Protein AF-A0A5P8K196-F1 (afdb_monomer_lite)

Structure (mmCIF, N/CA/C/O backbone):
data_AF-A0A5P8K196-F1
#
_entry.id   AF-A0A5P8K196-F1
#
loop_
_atom_site.group_PDB
_atom_site.id
_atom_site.type_symbol
_atom_site.label_atom_id
_atom_site.label_alt_id
_atom_site.label_comp_id
_atom_site.label_asym_id
_atom_site.label_entity_id
_atom_site.label_seq_id
_atom_site.pdbx_PDB_ins_code
_atom_site.Cartn_x
_atom_site.Cartn_y
_atom_site.Cartn_z
_atom_site.occupancy
_atom_site.B_iso_or_equiv
_atom_site.auth_seq_id
_atom_site.auth_comp_id
_atom_site.auth_asym_id
_atom_site.auth_atom_id
_atom_site.pdbx_PDB_model_num
ATOM 1 N N . MET A 1 1 ? 5.795 6.686 36.497 1.00 48.25 1 MET A N 1
ATOM 2 C CA . MET A 1 1 ? 5.256 5.953 35.330 1.00 48.25 1 MET A CA 1
ATOM 3 C C . MET A 1 1 ? 3.780 6.311 35.248 1.00 48.25 1 MET A C 1
ATOM 5 O O . MET A 1 1 ? 3.130 6.238 36.282 1.00 48.25 1 MET A O 1
ATOM 9 N N . LEU A 1 2 ? 3.282 6.832 34.123 1.00 61.59 2 LEU A N 1
ATOM 10 C CA . LEU A 1 2 ? 1.883 7.284 34.030 1.00 61.59 2 LEU A CA 1
ATOM 11 C C . LEU A 1 2 ? 0.924 6.084 34.124 1.00 61.59 2 LEU A C 1
ATOM 13 O O . LEU A 1 2 ? 1.306 4.972 33.766 1.00 61.59 2 LEU A O 1
ATOM 17 N N . LEU A 1 3 ? -0.310 6.313 34.591 1.00 70.88 3 LEU A N 1
ATOM 18 C CA . LEU A 1 3 ? -1.341 5.287 34.862 1.00 70.88 3 LEU A CA 1
ATOM 19 C C . LEU A 1 3 ? -1.697 4.396 33.652 1.00 70.88 3 LEU A C 1
ATOM 21 O O . LEU A 1 3 ? -2.284 3.323 33.812 1.00 70.88 3 LEU A O 1
ATOM 25 N N . THR A 1 4 ? -1.318 4.834 32.452 1.00 7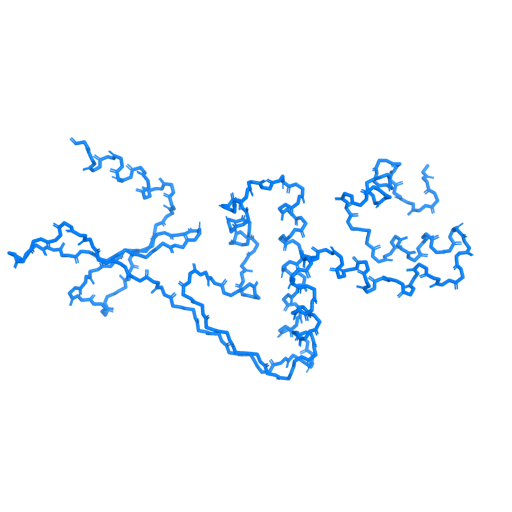1.81 4 THR A N 1
ATOM 26 C CA . THR A 1 4 ? -1.514 4.143 31.174 1.00 71.81 4 THR A CA 1
ATOM 27 C C . THR A 1 4 ? -0.319 3.284 30.740 1.00 71.81 4 THR A C 1
ATOM 29 O O . THR A 1 4 ? -0.444 2.529 29.784 1.00 71.81 4 THR A O 1
ATOM 32 N N . GLY A 1 5 ? 0.841 3.383 31.402 1.00 81.12 5 GLY A N 1
ATOM 33 C CA . GLY A 1 5 ? 2.068 2.665 31.021 1.00 81.12 5 GLY A CA 1
ATOM 34 C C . GLY A 1 5 ? 2.876 3.307 29.881 1.00 81.12 5 GLY A C 1
ATOM 35 O O . GLY A 1 5 ? 3.916 2.772 29.506 1.00 81.12 5 GLY A O 1
ATOM 36 N N . TYR A 1 6 ? 2.449 4.464 29.363 1.00 84.75 6 TYR A N 1
ATOM 37 C CA . TYR A 1 6 ? 3.133 5.212 28.297 1.00 84.75 6 TYR A CA 1
ATOM 38 C C . TYR A 1 6 ? 3.828 6.479 28.829 1.00 84.75 6 TYR A C 1
ATOM 40 O O . TYR A 1 6 ? 3.529 6.959 29.924 1.00 84.75 6 TYR A O 1
ATOM 48 N N . SER A 1 7 ? 4.782 7.032 28.069 1.00 88.50 7 SER A N 1
ATOM 49 C CA . SER A 1 7 ? 5.438 8.305 28.413 1.00 88.50 7 SER A CA 1
ATOM 50 C C . SER A 1 7 ? 4.508 9.502 28.178 1.00 88.50 7 SER A C 1
ATOM 52 O O . SER A 1 7 ? 3.652 9.459 27.296 1.00 88.50 7 SER A O 1
ATOM 54 N N . ALA A 1 8 ? 4.726 10.610 28.899 1.00 88.25 8 ALA A N 1
ATOM 55 C CA . ALA A 1 8 ? 3.959 11.849 28.707 1.00 88.25 8 ALA A CA 1
ATOM 56 C C . ALA A 1 8 ? 4.030 12.357 27.257 1.00 88.25 8 ALA A C 1
ATOM 58 O O . ALA A 1 8 ? 3.027 12.784 26.696 1.00 88.25 8 ALA A O 1
ATOM 59 N N . S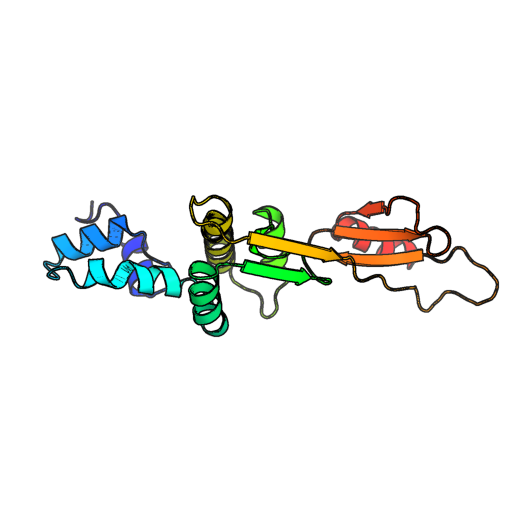ER A 1 9 ? 5.203 12.245 26.625 1.00 87.69 9 SER A N 1
ATOM 60 C CA . SER A 1 9 ? 5.405 12.607 25.218 1.00 87.69 9 SER A CA 1
ATOM 61 C C . SER A 1 9 ? 4.570 11.759 24.255 1.00 87.69 9 SER A C 1
ATOM 63 O O . SER A 1 9 ? 4.048 12.286 23.275 1.00 87.69 9 SER A O 1
ATOM 65 N N . THR A 1 10 ? 4.409 10.463 24.541 1.00 85.75 10 THR A N 1
ATOM 66 C CA . THR A 1 10 ? 3.598 9.557 23.717 1.00 85.75 10 THR A CA 1
ATOM 67 C C . THR A 1 10 ? 2.115 9.886 23.852 1.00 85.75 10 THR A C 1
ATOM 69 O O . THR A 1 10 ? 1.417 9.971 22.846 1.00 85.75 10 THR A O 1
ATOM 72 N N . ILE A 1 11 ? 1.648 10.139 25.078 1.00 88.38 11 ILE A N 1
ATOM 73 C CA . ILE A 1 11 ? 0.260 10.544 25.335 1.00 88.38 11 ILE A CA 1
ATOM 74 C C . ILE A 1 11 ? -0.045 11.872 24.634 1.00 88.38 11 ILE A C 1
ATOM 76 O O . ILE A 1 11 ? -1.012 11.952 23.886 1.00 88.38 11 ILE A O 1
ATOM 80 N N . ALA A 1 12 ? 0.838 12.865 24.758 1.00 87.44 12 ALA A N 1
ATOM 81 C CA . ALA A 1 12 ? 0.686 14.147 24.074 1.00 87.44 12 ALA A CA 1
ATOM 82 C C . ALA A 1 12 ? 0.646 14.003 22.539 1.00 87.44 12 ALA A C 1
ATOM 84 O O . ALA A 1 12 ? -0.046 14.761 21.864 1.00 87.44 12 ALA A O 1
ATOM 85 N N . ALA A 1 13 ? 1.374 13.040 21.961 1.00 84.75 13 ALA A N 1
ATOM 86 C CA . ALA A 1 13 ? 1.297 12.754 20.528 1.00 84.75 13 ALA A CA 1
ATOM 87 C C . ALA A 1 13 ? -0.055 12.147 20.115 1.00 84.75 13 ALA A C 1
ATOM 89 O O . ALA A 1 13 ? -0.545 12.478 19.035 1.00 84.75 13 ALA A O 1
ATOM 90 N N . PHE A 1 14 ? -0.664 11.308 20.961 1.00 87.81 14 PHE A N 1
ATOM 91 C CA . PHE A 1 14 ? -2.017 10.791 20.732 1.00 87.81 14 PHE A CA 1
ATOM 92 C C . PHE A 1 14 ? -3.064 11.903 20.826 1.00 87.81 14 PHE A C 1
ATOM 94 O O . PHE A 1 14 ? -3.874 12.059 19.918 1.00 87.81 14 PHE A O 1
ATOM 101 N N . GLU A 1 15 ? -3.005 12.721 21.879 1.00 86.38 15 GLU A N 1
ATOM 102 C CA . GLU A 1 15 ? -3.944 13.830 22.106 1.00 86.38 15 GLU A CA 1
ATOM 103 C C . GLU A 1 15 ? -3.894 14.883 20.990 1.00 86.38 15 GLU A C 1
ATOM 105 O O . GLU A 1 15 ? -4.917 15.447 20.615 1.00 86.38 15 GLU A O 1
ATOM 110 N N . GLN A 1 16 ? -2.711 15.124 20.418 1.00 84.50 16 GLN A N 1
ATOM 111 C CA . GLN A 1 16 ? -2.515 16.067 19.310 1.00 84.50 16 GLN A CA 1
ATOM 112 C C . GLN A 1 16 ? -2.801 15.446 17.934 1.00 84.50 16 GLN A C 1
ATOM 114 O O . GLN A 1 16 ? -2.588 16.100 16.915 1.00 84.50 16 GLN A O 1
ATOM 119 N N . GLY A 1 17 ? -3.230 14.180 17.880 1.00 76.81 17 GLY A N 1
ATOM 120 C CA . GLY A 1 17 ? -3.528 13.477 16.632 1.00 76.81 17 GLY A CA 1
ATOM 121 C C . GLY A 1 17 ? -2.306 13.192 15.754 1.00 76.81 17 GLY A C 1
ATOM 122 O O . GLY A 1 17 ? -2.468 12.798 14.603 1.00 76.81 17 GLY A O 1
ATOM 123 N N . ARG A 1 18 ? -1.082 13.363 16.275 1.00 79.19 18 ARG A N 1
ATOM 124 C CA . ARG A 1 18 ? 0.159 13.040 15.547 1.00 79.19 18 ARG A CA 1
ATOM 125 C C . ARG A 1 18 ? 0.385 11.539 15.411 1.00 79.19 18 ARG A C 1
ATOM 127 O O . ARG A 1 18 ? 1.102 11.109 14.519 1.00 79.19 18 ARG A O 1
ATOM 134 N N . ARG A 1 19 ? -0.190 10.736 16.309 1.00 79.38 19 ARG A N 1
ATOM 135 C CA . ARG A 1 19 ? -0.078 9.275 16.287 1.00 79.38 19 ARG A CA 1
ATOM 136 C C . ARG A 1 19 ? -1.409 8.638 16.659 1.00 79.38 19 ARG A C 1
ATOM 138 O O . ARG A 1 19 ? -2.100 9.122 17.548 1.00 79.38 19 ARG A O 1
ATOM 145 N N . ILE A 1 20 ? -1.740 7.523 16.014 1.00 83.88 20 ILE A N 1
ATOM 146 C CA . ILE A 1 20 ? -2.934 6.744 16.354 1.00 83.88 20 ILE A CA 1
ATOM 147 C C . ILE A 1 20 ? -2.648 5.913 17.613 1.00 83.88 20 ILE A C 1
ATOM 149 O O . ILE A 1 20 ? -1.659 5.170 17.636 1.00 83.88 20 ILE A O 1
ATOM 153 N N . PRO A 1 21 ? -3.466 6.036 18.672 1.00 87.00 21 PRO A N 1
ATOM 154 C CA . PRO A 1 21 ? -3.282 5.246 19.878 1.00 87.00 21 PRO A CA 1
ATOM 155 C C . PRO A 1 21 ? -3.588 3.761 19.625 1.00 87.00 21 PRO A C 1
ATOM 157 O O . PRO A 1 21 ? -4.560 3.437 18.940 1.00 87.00 21 PRO A O 1
ATOM 160 N N . PRO A 1 22 ? -2.796 2.830 20.189 1.00 85.06 22 PRO A N 1
ATOM 161 C CA . PRO A 1 22 ? -3.075 1.403 20.065 1.00 85.06 22 PRO A CA 1
ATOM 162 C C . PRO A 1 22 ? -4.355 1.023 20.836 1.00 85.06 22 PRO A C 1
ATOM 164 O O . PRO A 1 22 ? -4.626 1.621 21.879 1.00 85.06 22 PRO A O 1
ATOM 167 N N . PRO A 1 23 ? -5.100 -0.026 20.428 1.00 88.88 23 PRO A N 1
ATOM 168 C CA . PRO A 1 23 ? -6.349 -0.422 21.093 1.00 88.88 23 PRO A CA 1
ATOM 169 C C . PRO A 1 23 ? -6.217 -0.631 22.607 1.00 88.88 23 PRO A C 1
ATOM 171 O O . PRO A 1 23 ? -7.074 -0.186 23.362 1.00 88.88 23 PRO A O 1
ATOM 174 N N . LYS A 1 24 ? -5.095 -1.215 23.057 1.00 89.69 24 LYS A N 1
ATOM 175 C CA . LYS A 1 24 ? -4.788 -1.417 24.484 1.00 89.69 24 LYS A CA 1
ATOM 176 C C . LYS A 1 24 ? -4.645 -0.107 25.265 1.00 89.69 24 LYS A C 1
ATOM 178 O O . LYS A 1 24 ? -4.986 -0.060 26.441 1.00 89.69 24 LYS A O 1
ATOM 183 N N . PHE A 1 25 ? -4.119 0.946 24.634 1.00 91.25 25 PHE A N 1
ATOM 184 C CA . PHE A 1 25 ? -4.070 2.269 25.256 1.00 91.25 25 PHE A CA 1
ATOM 185 C C . PHE A 1 25 ? -5.478 2.837 25.411 1.00 91.25 25 PHE A C 1
ATOM 187 O O . PHE A 1 25 ? -5.780 3.394 26.457 1.00 91.25 25 PHE A O 1
ATOM 194 N N . ILE A 1 26 ? -6.327 2.674 24.392 1.00 92.00 26 ILE A N 1
ATOM 195 C CA . ILE A 1 26 ? -7.704 3.178 24.401 1.00 92.00 26 ILE A CA 1
ATOM 196 C C . ILE A 1 26 ? -8.515 2.501 25.513 1.00 92.00 26 ILE A C 1
ATOM 198 O O . ILE A 1 26 ? -9.153 3.208 26.283 1.00 92.00 26 ILE A O 1
ATOM 202 N N . ASP A 1 27 ? -8.406 1.173 25.662 1.00 93.19 27 ASP A N 1
ATOM 203 C CA . ASP A 1 27 ? -9.008 0.439 26.791 1.00 93.19 27 ASP A CA 1
ATOM 204 C C . ASP A 1 27 ? -8.575 1.017 28.133 1.00 93.19 27 ASP A C 1
ATOM 206 O O . ASP A 1 27 ? -9.384 1.334 29.001 1.00 93.19 27 ASP A O 1
ATOM 210 N N . ARG A 1 28 ? -7.261 1.190 28.295 1.00 92.38 28 ARG A N 1
ATOM 211 C CA . ARG A 1 28 ? -6.708 1.664 29.555 1.00 92.38 28 ARG A CA 1
ATOM 212 C C . ARG A 1 28 ? -7.093 3.113 29.847 1.00 92.38 28 ARG A C 1
ATOM 214 O O . ARG A 1 28 ? -7.276 3.467 31.007 1.00 92.38 28 ARG A O 1
ATOM 221 N N . ALA A 1 29 ? -7.182 3.953 28.821 1.00 92.00 29 ALA A N 1
ATOM 222 C CA . ALA A 1 29 ? -7.642 5.327 28.950 1.00 92.00 29 ALA A CA 1
ATOM 223 C C . ALA A 1 29 ? -9.123 5.377 29.346 1.00 92.00 29 ALA A C 1
ATOM 225 O O . ALA A 1 29 ? -9.474 6.182 30.200 1.00 92.00 29 ALA A O 1
ATOM 226 N N . ASP A 1 30 ? -9.959 4.495 28.792 1.00 94.81 30 ASP A N 1
ATOM 227 C CA . ASP A 1 30 ? -11.375 4.376 29.155 1.00 94.81 30 ASP A CA 1
ATOM 228 C C . ASP A 1 30 ? -11.555 4.034 30.641 1.00 94.81 30 ASP A C 1
ATOM 230 O O . ASP A 1 30 ? -12.309 4.706 31.341 1.00 94.81 30 ASP A O 1
ATOM 234 N N . GLU A 1 31 ? -10.781 3.065 31.141 1.00 93.62 31 GLU A N 1
ATOM 235 C CA . GLU A 1 31 ? -10.765 2.685 32.559 1.00 93.62 31 GLU A CA 1
ATOM 236 C C . GLU A 1 31 ? -10.275 3.821 33.467 1.00 93.62 31 GLU A C 1
ATOM 238 O O . GLU A 1 31 ? -10.913 4.140 34.465 1.00 93.62 31 GLU A O 1
ATOM 243 N N . VAL A 1 32 ? -9.122 4.421 33.148 1.00 93.44 32 VAL A N 1
ATOM 244 C CA . VAL A 1 32 ? -8.469 5.426 34.009 1.00 93.44 32 VAL A CA 1
ATOM 245 C C . VAL A 1 32 ? -9.252 6.737 34.053 1.00 93.44 32 VAL A C 1
ATOM 247 O O . VAL A 1 32 ? -9.225 7.423 35.071 1.00 93.44 32 VAL A O 1
ATOM 250 N N . LEU A 1 33 ? -9.916 7.096 32.955 1.00 92.00 33 LEU A N 1
ATOM 251 C CA . LEU A 1 33 ? -10.742 8.299 32.861 1.00 92.00 33 LEU A CA 1
ATOM 252 C C . LEU A 1 33 ? -12.202 8.043 33.251 1.00 92.00 33 LEU A C 1
ATOM 254 O O . LEU A 1 33 ? -13.004 8.970 33.171 1.00 92.00 33 LEU A O 1
ATOM 258 N N . GLU A 1 34 ? -12.546 6.808 33.636 1.00 93.06 34 GLU A N 1
ATOM 259 C CA . GLU A 1 34 ? -13.914 6.379 33.943 1.00 93.06 34 GLU A CA 1
ATOM 260 C C . GLU A 1 34 ? -14.905 6.758 32.824 1.00 93.06 34 GLU A C 1
ATOM 262 O O . GLU A 1 34 ? -16.040 7.166 33.067 1.00 93.06 34 GLU A O 1
ATOM 267 N N . ALA A 1 35 ? -14.479 6.619 31.564 1.00 91.88 35 ALA A N 1
ATOM 268 C CA . ALA A 1 35 ? -15.214 7.105 30.394 1.00 91.88 35 ALA A CA 1
ATOM 269 C C . ALA A 1 35 ? -16.435 6.240 30.014 1.00 91.88 35 ALA A C 1
ATOM 271 O O . ALA A 1 35 ? -17.080 6.486 28.993 1.00 91.88 35 ALA A O 1
ATOM 272 N N . GLY A 1 36 ? -16.771 5.234 30.827 1.00 93.06 36 GLY A N 1
ATOM 273 C CA . GLY A 1 36 ? -17.998 4.447 30.695 1.00 93.06 36 GLY A CA 1
ATOM 274 C C . GLY A 1 36 ? -18.104 3.648 29.393 1.00 93.06 36 GLY A C 1
ATOM 275 O O . GLY A 1 36 ? -19.212 3.433 28.909 1.00 93.06 36 GLY A O 1
ATOM 276 N N . GLY A 1 37 ? -16.981 3.235 28.801 1.00 92.06 37 GLY A N 1
ATOM 277 C CA . GLY A 1 37 ? -16.940 2.478 27.549 1.00 92.06 37 GLY A CA 1
ATOM 278 C C . GLY A 1 37 ? -16.919 3.333 26.282 1.00 92.06 37 GLY A C 1
ATOM 279 O O . GLY A 1 37 ? -16.782 2.778 25.191 1.00 92.06 37 GLY A O 1
ATOM 280 N N . VAL A 1 38 ? -17.049 4.661 26.379 1.00 94.44 38 VAL A N 1
ATOM 281 C CA . VAL A 1 38 ? -17.147 5.551 25.208 1.00 94.44 38 VAL A CA 1
ATOM 282 C C . VAL A 1 38 ? -15.863 5.543 24.374 1.00 94.44 38 VAL A C 1
ATOM 284 O O . VAL A 1 38 ? -15.925 5.505 23.139 1.00 94.44 38 VAL A O 1
ATOM 287 N N . LEU A 1 39 ? -14.690 5.543 25.014 1.00 91.81 39 LEU A N 1
ATOM 288 C CA . LEU A 1 39 ? -13.416 5.508 24.293 1.00 91.81 39 LEU A CA 1
ATOM 289 C C . LEU A 1 39 ? -13.206 4.128 23.670 1.00 91.81 39 LEU A C 1
ATOM 291 O O . LEU A 1 39 ? -12.830 4.023 22.502 1.00 91.81 39 LEU A O 1
ATOM 295 N N . SER A 1 40 ? -13.534 3.074 24.413 1.00 92.12 40 SER A N 1
ATOM 296 C CA . SER A 1 40 ? -13.442 1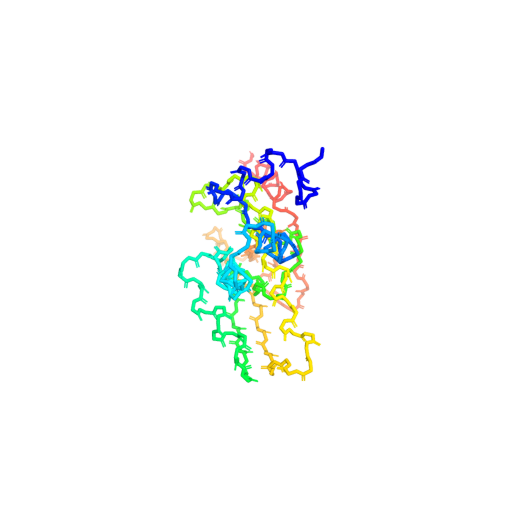.690 23.942 1.00 92.12 40 SER A CA 1
ATOM 297 C C . SER A 1 40 ? -14.349 1.410 22.740 1.00 92.12 40 SER A C 1
ATOM 299 O O . SER A 1 40 ? -13.916 0.749 21.795 1.00 92.12 40 SER A O 1
ATOM 301 N N . ALA A 1 41 ? -15.563 1.965 22.715 1.00 92.06 41 ALA A N 1
ATOM 302 C CA . ALA A 1 41 ? -16.475 1.868 21.574 1.00 92.06 41 ALA A CA 1
ATOM 303 C C . ALA A 1 41 ? -15.944 2.591 20.320 1.00 92.06 41 ALA A C 1
ATOM 305 O O . ALA A 1 41 ? -16.273 2.220 19.197 1.00 92.06 41 ALA A O 1
ATOM 306 N N . SER A 1 42 ? -15.081 3.595 20.495 1.00 88.81 42 SER A N 1
ATOM 307 C CA . SER A 1 42 ? -14.554 4.422 19.402 1.00 88.81 42 SER A CA 1
ATOM 308 C C . SER A 1 42 ? -13.323 3.823 18.707 1.00 88.81 42 SER A C 1
ATOM 310 O O . SER A 1 42 ? -12.811 4.409 17.752 1.00 88.81 42 SER A O 1
ATOM 312 N N . LYS A 1 43 ? -12.818 2.664 19.151 1.00 89.06 43 LYS A N 1
ATOM 313 C CA . LYS A 1 43 ? -11.576 2.056 18.637 1.00 89.06 43 LYS A CA 1
ATOM 314 C C . LYS A 1 43 ? -11.569 1.834 17.132 1.00 89.06 43 LYS A C 1
ATOM 316 O O . LYS A 1 43 ? -10.541 2.062 16.503 1.00 89.06 43 LYS A O 1
ATOM 321 N N . GLU A 1 44 ? -12.685 1.386 16.563 1.00 83.56 44 GLU A N 1
ATOM 322 C CA . GLU A 1 44 ? -12.773 1.169 15.118 1.00 83.56 44 GLU A CA 1
ATOM 323 C C . GLU A 1 44 ? -12.649 2.481 14.345 1.00 83.56 44 GLU A C 1
ATOM 325 O O . GLU A 1 44 ? -11.922 2.542 13.358 1.00 83.56 44 GLU A O 1
ATOM 330 N N . GLU A 1 45 ? -13.289 3.553 14.818 1.00 84.19 45 GLU A N 1
ATOM 331 C CA . GLU A 1 45 ? -13.176 4.877 14.197 1.00 84.19 45 GLU A CA 1
ATOM 332 C C . GLU A 1 45 ? -11.766 5.448 14.323 1.00 84.19 45 GLU A C 1
ATOM 334 O O . GLU A 1 45 ? -11.214 5.992 13.365 1.00 84.19 45 GLU A O 1
ATOM 339 N N . VAL A 1 46 ? -11.143 5.271 15.488 1.00 85.44 46 VAL A N 1
ATOM 340 C CA . VAL A 1 46 ? -9.754 5.676 15.724 1.00 85.44 46 VAL A CA 1
ATOM 341 C C . VAL A 1 46 ? -8.799 4.884 14.829 1.00 85.44 46 VAL A C 1
ATOM 343 O O . VAL A 1 46 ? -7.888 5.465 14.239 1.00 85.44 46 VAL A O 1
ATOM 346 N N . ALA A 1 47 ? -9.033 3.583 14.648 1.00 81.00 47 ALA A N 1
ATOM 347 C CA . ALA A 1 47 ? -8.280 2.770 13.702 1.00 81.00 47 ALA A CA 1
ATOM 348 C C . ALA A 1 47 ? -8.500 3.252 12.261 1.00 81.00 47 ALA A C 1
ATOM 350 O O . ALA A 1 47 ? -7.533 3.413 11.523 1.00 81.00 47 ALA A O 1
ATOM 351 N N . ARG A 1 48 ? -9.738 3.570 11.857 1.00 80.44 48 ARG A N 1
ATOM 352 C CA . ARG A 1 48 ? -10.049 4.121 10.525 1.00 80.44 48 ARG A CA 1
ATOM 353 C C . ARG A 1 48 ? -9.409 5.487 10.278 1.00 80.44 48 ARG A C 1
ATOM 355 O O . ARG A 1 48 ? -9.059 5.794 9.137 1.00 80.44 48 ARG A O 1
ATOM 362 N N . ALA A 1 49 ? -9.210 6.300 11.314 1.00 81.19 49 ALA A N 1
ATOM 363 C CA . ALA A 1 49 ? -8.578 7.611 11.194 1.00 81.19 49 ALA A CA 1
ATOM 364 C C . ALA A 1 49 ? -7.122 7.550 10.698 1.00 81.19 49 ALA A C 1
ATOM 366 O O . ALA A 1 49 ? -6.634 8.552 10.172 1.00 81.19 49 ALA A O 1
ATOM 367 N N . GLN A 1 50 ? -6.462 6.386 10.775 1.00 79.06 50 GLN A N 1
ATOM 368 C CA . GLN A 1 50 ? -5.138 6.171 10.183 1.00 79.06 50 GLN A CA 1
ATOM 369 C C . GLN A 1 50 ? -5.141 6.260 8.646 1.00 79.06 50 GLN A C 1
ATOM 371 O O . GLN A 1 50 ? -4.094 6.473 8.032 1.00 79.06 50 GLN A O 1
ATOM 376 N N . TYR A 1 51 ? -6.309 6.099 8.014 1.00 83.38 51 TYR A N 1
ATOM 377 C CA . TYR A 1 51 ? -6.459 6.205 6.571 1.00 83.38 51 TYR A CA 1
ATOM 378 C C . TYR A 1 51 ? -6.745 7.649 6.130 1.00 83.38 51 TYR A C 1
ATOM 380 O O . TYR A 1 51 ? -7.490 8.378 6.804 1.00 83.38 51 TYR A O 1
ATOM 388 N N . PRO A 1 52 ? -6.220 8.062 4.956 1.00 82.56 52 PRO A N 1
ATOM 389 C CA . PRO A 1 52 ? -6.625 9.308 4.314 1.00 82.56 52 PRO A CA 1
ATOM 390 C C . PRO A 1 52 ? -8.148 9.391 4.177 1.00 82.56 52 PRO A C 1
ATOM 392 O O . PRO A 1 52 ? -8.786 8.379 3.901 1.00 82.56 52 PRO A O 1
ATOM 395 N N . ALA A 1 53 ? -8.725 10.590 4.312 1.00 83.06 53 ALA A N 1
ATOM 396 C CA . ALA A 1 53 ? -10.180 10.779 4.306 1.00 83.06 53 ALA A CA 1
ATOM 397 C C . ALA A 1 53 ? -10.868 10.140 3.085 1.00 83.06 53 ALA A C 1
ATOM 399 O O . ALA A 1 53 ? -11.837 9.410 3.251 1.00 83.06 53 ALA A O 1
ATOM 400 N N . PHE A 1 54 ? -10.302 10.316 1.885 1.00 82.50 54 PHE A N 1
ATOM 401 C CA . PHE A 1 54 ? -10.831 9.728 0.646 1.00 82.50 54 PHE A CA 1
ATOM 402 C C . PHE A 1 54 ? -10.805 8.189 0.619 1.00 82.50 54 PHE A C 1
ATOM 404 O O . PHE A 1 54 ? -11.464 7.579 -0.214 1.00 82.50 54 PHE A O 1
ATOM 411 N N . PHE A 1 55 ? -10.006 7.558 1.483 1.00 86.38 55 PHE A N 1
ATOM 412 C CA . PHE A 1 55 ? -9.799 6.113 1.507 1.00 86.38 55 PHE A CA 1
ATOM 413 C C . PHE A 1 55 ? -10.591 5.413 2.616 1.00 86.38 55 PHE A C 1
ATOM 415 O O . PHE A 1 55 ? -10.699 4.192 2.601 1.00 86.38 55 PHE A O 1
ATOM 422 N N . ARG A 1 56 ? -11.158 6.151 3.578 1.00 85.44 56 ARG A N 1
ATOM 423 C CA . ARG A 1 56 ? -11.868 5.550 4.721 1.00 85.44 56 ARG A CA 1
ATOM 424 C C . ARG A 1 56 ? -13.066 4.713 4.278 1.00 85.44 56 ARG A C 1
ATOM 426 O O . ARG A 1 56 ? -13.199 3.577 4.721 1.00 85.44 56 ARG A O 1
ATOM 433 N N . ASP A 1 57 ? -13.873 5.238 3.357 1.00 85.56 57 ASP A N 1
ATOM 434 C CA . ASP A 1 57 ? -15.028 4.511 2.817 1.00 85.56 57 ASP A CA 1
ATOM 435 C C . ASP A 1 57 ? -14.600 3.297 1.996 1.00 85.56 57 ASP A C 1
ATOM 437 O O . ASP A 1 57 ? -15.185 2.224 2.126 1.00 85.56 57 ASP A O 1
ATOM 441 N N . ALA A 1 58 ? -13.534 3.440 1.203 1.00 86.06 58 ALA A N 1
ATOM 442 C CA . ALA A 1 58 ? -12.966 2.331 0.450 1.00 86.06 58 ALA A CA 1
ATOM 443 C C . ALA A 1 58 ? -12.464 1.219 1.382 1.00 86.06 58 ALA A C 1
ATOM 445 O O . ALA A 1 58 ? -12.746 0.059 1.124 1.00 86.06 58 ALA A O 1
ATOM 446 N N . ALA A 1 59 ? -11.787 1.556 2.485 1.00 86.38 59 ALA A N 1
ATOM 447 C CA . ALA A 1 59 ? -11.323 0.582 3.473 1.00 86.38 59 ALA A CA 1
ATOM 448 C C . ALA A 1 59 ? -12.485 -0.144 4.172 1.00 86.38 59 ALA A C 1
ATOM 450 O O . ALA A 1 59 ? -12.389 -1.341 4.428 1.00 86.38 59 ALA A O 1
ATOM 451 N N . ARG A 1 60 ? -13.592 0.559 4.457 1.00 86.44 60 ARG A N 1
ATOM 452 C CA . ARG A 1 60 ? -14.804 -0.058 5.019 1.00 86.44 60 ARG A CA 1
ATOM 453 C C . ARG A 1 60 ? -15.436 -1.040 4.032 1.00 86.44 60 ARG A C 1
ATOM 455 O O . ARG A 1 60 ? -15.697 -2.179 4.394 1.00 86.44 60 ARG A O 1
ATOM 462 N N . LEU A 1 61 ? -15.647 -0.606 2.789 1.00 89.69 61 LEU A N 1
ATOM 463 C CA . LEU A 1 61 ? -16.214 -1.456 1.740 1.00 89.69 61 LEU A CA 1
ATOM 464 C C . LEU A 1 61 ? -15.307 -2.642 1.413 1.00 89.69 61 LEU A C 1
ATOM 466 O O . LEU A 1 61 ? -15.806 -3.728 1.156 1.00 89.69 61 LEU A O 1
ATOM 470 N N . GLU A 1 62 ? -13.990 -2.444 1.439 1.00 88.31 62 GLU A N 1
ATOM 471 C CA . GLU A 1 62 ? -13.016 -3.514 1.246 1.00 88.31 62 GLU 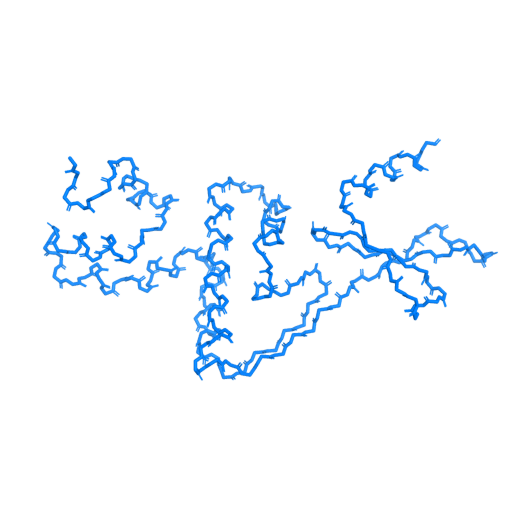A CA 1
ATOM 472 C C . GLU A 1 62 ? -13.177 -4.585 2.329 1.00 88.31 62 GLU A C 1
ATOM 474 O O . GLU A 1 62 ? -13.271 -5.751 1.979 1.00 88.31 62 GLU A O 1
ATOM 479 N N . ALA A 1 63 ? -13.309 -4.204 3.606 1.00 86.12 63 ALA A N 1
ATOM 480 C CA . ALA A 1 63 ? -13.483 -5.142 4.722 1.00 86.12 63 ALA A CA 1
ATOM 481 C C . ALA A 1 63 ? -14.794 -5.952 4.679 1.00 86.12 63 ALA A C 1
ATOM 483 O O . ALA A 1 63 ? -14.843 -7.053 5.216 1.00 86.12 63 ALA A O 1
ATOM 484 N N . GLU A 1 64 ? -15.845 -5.416 4.056 1.00 89.62 64 GLU A N 1
ATOM 485 C CA . GLU A 1 64 ? -17.146 -6.082 3.883 1.00 89.62 64 GLU A CA 1
ATOM 486 C C . GLU A 1 64 ? -17.254 -6.831 2.537 1.00 89.62 64 GLU A C 1
ATOM 488 O O . GLU A 1 64 ? -18.274 -7.463 2.251 1.00 89.62 64 GLU A O 1
ATOM 493 N N . ALA A 1 65 ? -16.238 -6.731 1.674 1.00 92.12 65 ALA A N 1
ATOM 494 C CA . ALA A 1 65 ? -16.299 -7.274 0.326 1.00 92.12 65 ALA A CA 1
ATOM 495 C C . ALA A 1 65 ? -16.315 -8.807 0.339 1.00 92.12 65 ALA A C 1
ATOM 497 O O . ALA A 1 65 ? -15.541 -9.450 1.041 1.00 92.12 65 ALA A O 1
ATOM 498 N N . VAL A 1 66 ? -17.153 -9.391 -0.517 1.00 94.00 66 VAL A N 1
ATOM 499 C CA . VAL A 1 66 ? -17.138 -10.837 -0.800 1.00 94.00 66 VAL A CA 1
ATOM 500 C C . VAL A 1 66 ? -16.207 -11.184 -1.966 1.00 94.00 66 VAL A C 1
ATOM 502 O O . VAL A 1 66 ? -15.656 -12.282 -2.027 1.00 94.00 66 VAL A O 1
ATOM 505 N N . GLU A 1 67 ? -15.980 -10.224 -2.867 1.00 93.25 67 GLU A N 1
ATOM 506 C CA . GLU A 1 67 ? -15.078 -10.329 -4.014 1.00 93.25 67 GLU A CA 1
ATOM 507 C C . GLU A 1 67 ? -14.307 -9.015 -4.194 1.00 93.25 67 GLU A C 1
ATOM 509 O O . GLU A 1 67 ? -14.861 -7.927 -4.020 1.00 93.25 67 GLU A O 1
ATOM 514 N N . SER A 1 68 ? -13.027 -9.107 -4.558 1.00 91.44 68 SER A N 1
ATOM 515 C CA . SER A 1 68 ? -12.173 -7.948 -4.830 1.00 91.44 68 SER A CA 1
ATOM 516 C C . SER A 1 68 ? -11.294 -8.198 -6.050 1.00 91.44 68 SER A C 1
ATOM 518 O O . SER A 1 68 ? -10.460 -9.104 -6.070 1.00 91.44 68 SER A O 1
ATOM 520 N N . HIS A 1 69 ? -11.467 -7.383 -7.087 1.00 93.44 69 HIS A N 1
ATOM 521 C CA . HIS A 1 69 ? -10.738 -7.519 -8.345 1.00 93.44 69 HIS A CA 1
ATOM 522 C C . HIS A 1 69 ? -10.014 -6.220 -8.672 1.00 93.44 69 HIS A C 1
ATOM 524 O O . HIS A 1 69 ? -10.640 -5.185 -8.901 1.00 93.44 69 HIS A O 1
ATOM 530 N N . VAL A 1 70 ? -8.682 -6.269 -8.694 1.00 92.69 70 VAL A N 1
ATOM 531 C CA . VAL A 1 70 ? -7.844 -5.082 -8.884 1.00 92.69 70 VAL A CA 1
ATOM 532 C C . VAL A 1 70 ? -6.961 -5.245 -10.109 1.00 92.69 70 VAL A C 1
ATOM 534 O O . VAL A 1 70 ? -6.142 -6.159 -10.193 1.00 92.69 70 VAL A O 1
ATOM 537 N N . TYR A 1 71 ? -7.070 -4.294 -11.030 1.00 92.06 71 TYR A N 1
ATOM 538 C CA . TYR A 1 71 ? -6.141 -4.126 -12.139 1.00 92.06 71 TYR A CA 1
ATOM 539 C C . TYR A 1 71 ? -5.232 -2.926 -11.866 1.00 92.06 71 TYR A C 1
ATOM 541 O O . TYR A 1 71 ? -5.716 -1.814 -11.657 1.00 92.06 71 TYR A O 1
ATOM 549 N N . ALA A 1 72 ? -3.915 -3.132 -11.871 1.00 89.94 72 ALA A N 1
ATOM 550 C CA . ALA A 1 72 ? -2.943 -2.086 -11.587 1.00 89.94 72 ALA A CA 1
ATOM 551 C C . ALA A 1 72 ? -1.754 -2.129 -12.554 1.00 89.94 72 ALA A C 1
ATOM 553 O O . ALA A 1 72 ? -1.013 -3.110 -12.636 1.00 89.94 72 ALA A O 1
ATOM 554 N N . ASN A 1 73 ? -1.539 -1.021 -13.260 1.00 86.69 73 ASN A N 1
ATOM 555 C CA . ASN A 1 73 ? -0.443 -0.855 -14.216 1.00 86.69 73 ASN A CA 1
ATOM 556 C C . ASN A 1 73 ? 0.735 -0.025 -13.659 1.00 86.69 73 ASN A C 1
ATOM 558 O O . ASN A 1 73 ? 1.889 -0.277 -14.000 1.00 86.69 73 ASN A O 1
ATOM 562 N N . GLN A 1 74 ? 0.465 0.928 -12.764 1.00 82.88 74 GLN A N 1
ATOM 563 C CA . GLN A 1 74 ? 1.477 1.857 -12.236 1.00 82.88 74 GLN A CA 1
ATOM 564 C C . GLN A 1 74 ? 2.182 1.365 -10.968 1.00 82.88 74 GLN A C 1
ATOM 566 O O . GLN A 1 74 ? 3.332 1.707 -10.720 1.00 82.88 74 GLN A O 1
ATOM 571 N N . ALA A 1 75 ? 1.515 0.558 -10.145 1.00 88.88 75 ALA A N 1
ATOM 572 C CA . ALA A 1 75 ? 2.086 0.042 -8.908 1.00 88.88 75 ALA A CA 1
ATOM 573 C C . ALA A 1 75 ? 1.507 -1.329 -8.570 1.00 88.88 75 ALA A C 1
ATOM 575 O O . ALA A 1 75 ? 0.417 -1.679 -9.016 1.00 88.88 75 ALA A O 1
ATOM 576 N N . VAL A 1 76 ? 2.236 -2.109 -7.771 1.00 92.31 76 VAL A N 1
ATOM 577 C CA . VAL A 1 76 ? 1.682 -3.322 -7.163 1.00 92.31 76 VAL A CA 1
ATOM 578 C C . VAL A 1 76 ? 0.477 -2.911 -6.302 1.00 92.31 76 VAL A C 1
ATOM 580 O O . VAL A 1 76 ? 0.602 -1.931 -5.556 1.00 92.31 76 VAL A O 1
ATOM 583 N N . PRO A 1 77 ? -0.682 -3.595 -6.404 1.00 93.25 77 PRO A N 1
ATOM 584 C CA . PRO A 1 77 ? -1.850 -3.307 -5.575 1.00 93.25 77 PRO A CA 1
ATOM 585 C C . PRO A 1 77 ? -1.492 -3.232 -4.092 1.00 93.25 77 PRO A C 1
ATOM 587 O O . PRO A 1 77 ? -0.724 -4.052 -3.601 1.00 93.25 77 PRO A O 1
ATOM 590 N N . GLY A 1 78 ? -2.055 -2.262 -3.365 1.00 91.69 78 GLY A N 1
ATOM 591 C CA . GLY A 1 78 ? -1.649 -1.956 -1.987 1.00 91.69 78 GLY A CA 1
ATOM 592 C C . GLY A 1 78 ? -1.720 -3.135 -1.009 1.00 91.69 78 GLY A C 1
ATOM 593 O O . GLY A 1 78 ? -0.925 -3.181 -0.077 1.00 91.69 78 GLY A O 1
ATOM 594 N N . LEU A 1 79 ? -2.639 -4.080 -1.231 1.00 92.75 79 LEU A N 1
ATOM 595 C CA . LEU A 1 79 ? -2.783 -5.300 -0.425 1.00 92.75 79 LEU A CA 1
ATOM 596 C C . LEU A 1 79 ? -1.667 -6.333 -0.658 1.00 92.75 79 LEU A C 1
ATOM 598 O O . LEU A 1 79 ? -1.508 -7.234 0.149 1.00 92.75 79 LEU A O 1
ATOM 602 N N . LEU A 1 80 ? -0.894 -6.199 -1.738 1.00 93.44 80 LEU A N 1
ATOM 603 C CA . LEU A 1 80 ? 0.195 -7.112 -2.104 1.00 93.44 80 LEU A CA 1
ATOM 604 C C . LEU A 1 80 ? 1.586 -6.476 -1.946 1.00 93.44 80 LEU A C 1
ATOM 606 O O . LEU A 1 80 ? 2.588 -7.066 -2.344 1.00 93.44 80 LEU A O 1
ATOM 610 N N . GLN A 1 81 ? 1.667 -5.244 -1.437 1.00 94.69 81 GLN A N 1
ATOM 611 C CA . GLN A 1 81 ? 2.942 -4.541 -1.276 1.00 94.69 81 GLN A CA 1
ATOM 612 C C . GLN A 1 81 ? 3.724 -5.099 -0.085 1.00 94.69 81 GLN A C 1
ATOM 614 O O . GLN A 1 81 ? 3.176 -5.259 0.999 1.00 94.69 81 GLN A O 1
ATOM 619 N N . THR A 1 82 ? 5.025 -5.323 -0.248 1.00 94.88 82 THR A N 1
ATOM 620 C CA . THR A 1 82 ? 5.919 -5.516 0.901 1.00 94.88 82 THR A CA 1
ATOM 621 C C . THR A 1 82 ? 6.093 -4.198 1.659 1.00 94.88 82 THR A C 1
ATOM 623 O O . THR A 1 82 ? 5.790 -3.122 1.135 1.00 94.88 82 THR A O 1
ATOM 626 N N . GLU A 1 83 ? 6.619 -4.269 2.882 1.00 95.56 83 GLU A N 1
ATOM 627 C CA . GLU A 1 83 ? 6.974 -3.083 3.669 1.00 95.56 83 GLU A CA 1
ATOM 628 C C . GLU A 1 83 ? 7.882 -2.130 2.877 1.00 95.56 83 GLU A C 1
ATOM 630 O O . GLU A 1 83 ? 7.582 -0.945 2.740 1.00 95.56 83 GLU A O 1
ATOM 635 N N . GLU A 1 84 ? 8.948 -2.671 2.283 1.00 93.81 84 GLU A N 1
ATOM 636 C CA . GLU A 1 84 ? 9.906 -1.926 1.465 1.00 93.81 84 GLU A CA 1
ATOM 637 C C . GLU A 1 84 ? 9.229 -1.229 0.277 1.00 93.81 84 GLU A C 1
ATOM 639 O O . GLU A 1 84 ? 9.435 -0.037 0.046 1.00 93.81 84 GLU A O 1
ATOM 644 N N . TYR A 1 85 ? 8.359 -1.940 -0.447 1.00 94.06 85 TYR A N 1
ATOM 645 C CA . TYR A 1 85 ? 7.662 -1.378 -1.602 1.00 94.06 85 TYR A CA 1
ATOM 646 C C . TYR A 1 85 ? 6.676 -0.276 -1.190 1.00 94.06 85 TYR A C 1
ATOM 648 O O . TYR A 1 85 ? 6.585 0.766 -1.846 1.00 94.06 85 TYR A O 1
ATOM 656 N N . ALA A 1 86 ? 5.930 -0.483 -0.100 1.00 95.62 86 ALA A N 1
ATOM 657 C CA . ALA A 1 86 ? 5.009 0.518 0.428 1.00 95.62 86 ALA A CA 1
ATOM 658 C C . ALA A 1 86 ? 5.759 1.780 0.879 1.00 95.62 86 ALA A C 1
ATOM 660 O O . ALA A 1 86 ? 5.319 2.892 0.577 1.00 95.62 86 ALA A O 1
ATOM 661 N N . ARG A 1 87 ? 6.911 1.618 1.539 1.00 95.50 87 ARG A N 1
ATOM 662 C CA . ARG A 1 87 ? 7.784 2.727 1.938 1.00 95.50 87 ARG A CA 1
ATOM 663 C C . ARG A 1 87 ? 8.277 3.510 0.719 1.00 95.50 87 ARG A C 1
ATOM 665 O O . ARG A 1 87 ? 8.113 4.729 0.686 1.00 95.50 87 ARG A O 1
ATOM 672 N N . ALA A 1 88 ? 8.764 2.823 -0.318 1.00 93.44 88 ALA A N 1
ATOM 673 C CA . ALA A 1 88 ? 9.194 3.456 -1.568 1.00 93.44 88 ALA A CA 1
ATOM 674 C C . ALA A 1 88 ? 8.069 4.280 -2.223 1.00 93.44 88 ALA A C 1
ATOM 676 O O . ALA A 1 88 ? 8.284 5.431 -2.599 1.00 93.44 88 ALA A O 1
ATOM 677 N N . ILE A 1 89 ? 6.843 3.740 -2.285 1.00 93.50 89 ILE A N 1
ATOM 678 C CA . ILE A 1 89 ? 5.660 4.473 -2.770 1.00 93.50 89 ILE A CA 1
ATOM 679 C C . ILE A 1 89 ? 5.484 5.788 -2.005 1.00 93.50 89 ILE A C 1
ATOM 681 O O . ILE A 1 89 ? 5.342 6.839 -2.628 1.00 93.50 89 ILE A O 1
ATOM 685 N N . PHE A 1 90 ? 5.470 5.747 -0.670 1.00 93.62 90 PHE A N 1
ATOM 686 C CA . PHE A 1 90 ? 5.174 6.931 0.137 1.00 93.62 90 PHE A CA 1
ATOM 687 C C . PHE A 1 90 ? 6.294 7.976 0.119 1.00 93.62 90 PHE A C 1
ATOM 689 O O . PHE A 1 90 ? 5.984 9.165 0.093 1.00 93.62 90 PHE A O 1
ATOM 696 N N . MET A 1 91 ? 7.562 7.564 0.023 1.00 92.88 91 MET A N 1
ATOM 697 C CA . MET A 1 91 ? 8.702 8.480 -0.148 1.00 92.88 91 MET A CA 1
ATOM 698 C C . MET A 1 91 ? 8.648 9.259 -1.476 1.00 92.88 91 MET A C 1
ATOM 700 O O . MET A 1 91 ? 9.089 10.409 -1.569 1.00 92.88 91 MET A O 1
ATOM 704 N N . MET A 1 92 ? 8.086 8.654 -2.524 1.00 89.56 92 MET A N 1
ATOM 705 C CA . MET A 1 92 ? 7.973 9.283 -3.845 1.00 89.56 92 MET A CA 1
ATOM 706 C C . MET A 1 92 ? 6.766 10.218 -3.978 1.00 89.56 92 MET A C 1
ATOM 708 O O . MET A 1 92 ? 6.719 11.018 -4.915 1.00 89.56 92 MET A O 1
ATOM 712 N N . MET A 1 93 ? 5.798 10.151 -3.060 1.00 88.12 93 MET A N 1
ATOM 713 C CA . MET A 1 93 ? 4.592 10.975 -3.127 1.00 88.12 93 MET A CA 1
ATOM 714 C C . MET A 1 93 ? 4.916 12.469 -3.058 1.00 88.12 93 MET A C 1
ATOM 716 O O . MET A 1 93 ? 5.919 12.906 -2.481 1.00 88.12 93 MET A O 1
ATOM 720 N N . ARG A 1 94 ? 4.045 13.271 -3.676 1.00 89.44 94 ARG A N 1
ATOM 721 C CA . ARG A 1 94 ? 4.119 14.731 -3.643 1.00 89.44 94 ARG A CA 1
ATOM 722 C C . ARG A 1 94 ? 2.778 15.318 -3.191 1.00 89.44 94 ARG A C 1
ATOM 724 O O . ARG A 1 94 ? 1.752 14.908 -3.736 1.00 89.44 94 ARG A O 1
ATOM 731 N N . PRO A 1 95 ? 2.770 16.273 -2.238 1.00 91.00 95 PRO A N 1
ATOM 732 C CA . PRO A 1 95 ? 3.918 16.797 -1.478 1.00 91.00 95 PRO A CA 1
ATOM 733 C C . PRO A 1 95 ? 4.649 15.734 -0.629 1.00 91.00 95 PRO A C 1
ATOM 735 O O . PRO A 1 95 ? 4.039 14.706 -0.323 1.00 91.00 95 PRO A O 1
ATOM 738 N N . PRO A 1 96 ? 5.940 15.944 -0.293 1.00 90.56 96 PRO A N 1
ATOM 739 C CA . PRO A 1 96 ? 6.687 15.026 0.563 1.00 90.56 96 PRO A CA 1
ATOM 740 C C . PRO A 1 96 ? 5.997 14.861 1.919 1.00 90.56 96 PRO A C 1
ATOM 742 O O . PRO A 1 96 ? 5.484 15.831 2.477 1.00 90.56 96 PRO A O 1
ATOM 745 N N . MET A 1 97 ? 5.981 13.633 2.426 1.00 89.81 97 MET A N 1
ATOM 746 C CA . MET A 1 97 ? 5.475 13.303 3.759 1.00 89.81 97 MET A CA 1
ATOM 747 C C . MET A 1 97 ? 6.644 13.271 4.743 1.00 89.81 97 MET A C 1
ATOM 749 O O . MET A 1 97 ? 7.767 12.978 4.338 1.00 89.81 97 MET A O 1
ATOM 753 N N . ASP A 1 98 ? 6.381 13.573 6.011 1.00 91.19 98 ASP A N 1
ATOM 754 C CA . ASP A 1 98 ? 7.346 13.315 7.078 1.00 91.19 98 ASP A CA 1
ATOM 755 C C . ASP A 1 98 ? 7.500 11.805 7.340 1.00 91.19 98 ASP A C 1
ATOM 757 O O . ASP A 1 98 ? 6.609 11.009 7.022 1.00 91.19 98 ASP A O 1
ATOM 761 N N . ASP A 1 99 ? 8.645 11.414 7.904 1.00 90.25 99 ASP A N 1
ATOM 762 C CA . ASP A 1 99 ? 8.996 10.006 8.129 1.00 90.25 99 ASP A CA 1
ATOM 763 C C . ASP A 1 99 ? 8.001 9.300 9.064 1.00 90.25 99 ASP A C 1
ATOM 765 O O . ASP A 1 99 ? 7.628 8.152 8.818 1.00 90.25 99 ASP A O 1
ATOM 769 N N . ASP A 1 100 ? 7.501 9.996 10.091 1.00 85.44 100 ASP A N 1
ATOM 770 C CA . ASP A 1 100 ? 6.527 9.443 11.038 1.00 85.44 100 ASP A CA 1
ATOM 771 C C . ASP A 1 100 ? 5.208 9.085 10.330 1.00 85.44 100 ASP A C 1
ATOM 773 O O . ASP A 1 100 ? 4.641 8.008 10.544 1.00 85.44 100 ASP A O 1
ATOM 777 N N . LEU A 1 101 ? 4.731 9.955 9.436 1.00 86.19 101 LEU A N 1
ATOM 778 C CA . LEU A 1 101 ? 3.544 9.731 8.620 1.00 86.19 101 LEU A CA 1
ATOM 779 C C . LEU A 1 101 ? 3.767 8.625 7.583 1.00 86.19 101 LEU A C 1
ATOM 781 O O . LEU A 1 101 ? 2.834 7.870 7.290 1.00 86.19 101 LEU A O 1
ATOM 785 N N . ILE A 1 102 ? 4.975 8.506 7.022 1.00 92.50 102 ILE A N 1
ATOM 786 C CA . ILE A 1 102 ? 5.332 7.399 6.125 1.00 92.50 102 ILE A CA 1
ATOM 787 C C . ILE A 1 102 ? 5.213 6.076 6.878 1.00 92.50 102 ILE A C 1
ATOM 789 O O . ILE A 1 102 ? 4.465 5.201 6.436 1.00 92.50 102 ILE A O 1
ATOM 793 N N . GLU A 1 103 ? 5.865 5.942 8.032 1.00 90.75 103 GLU A N 1
ATOM 794 C CA . GLU A 1 103 ? 5.832 4.705 8.816 1.00 90.75 103 GLU A CA 1
ATOM 795 C C . GLU A 1 103 ? 4.417 4.388 9.320 1.00 90.75 103 GLU A C 1
ATOM 797 O O . GLU A 1 103 ? 3.976 3.237 9.255 1.00 90.75 103 GLU A O 1
ATOM 802 N N . GLN A 1 104 ? 3.637 5.403 9.712 1.00 86.25 104 GLN A N 1
ATOM 803 C CA . GLN A 1 104 ? 2.219 5.228 10.033 1.00 86.25 104 GLN A CA 1
ATOM 804 C C . GLN A 1 104 ? 1.440 4.635 8.848 1.00 86.25 104 GLN A C 1
ATOM 806 O O . GLN A 1 104 ? 0.657 3.697 9.020 1.00 86.25 104 GLN A O 1
ATOM 811 N N . ARG A 1 105 ? 1.634 5.164 7.635 1.00 90.56 105 ARG A N 1
ATOM 812 C CA . ARG A 1 105 ? 0.911 4.708 6.439 1.00 90.56 105 ARG A CA 1
ATOM 813 C C . ARG A 1 105 ? 1.385 3.346 5.940 1.00 90.56 105 ARG A C 1
ATOM 815 O O . ARG A 1 105 ? 0.564 2.591 5.415 1.00 90.56 105 ARG A O 1
ATOM 822 N N . VAL A 1 106 ? 2.667 3.022 6.102 1.00 93.69 106 VAL A N 1
ATOM 823 C CA . VAL A 1 106 ? 3.210 1.679 5.853 1.00 93.69 106 VAL A CA 1
ATOM 824 C C . VAL A 1 106 ? 2.558 0.686 6.811 1.00 93.69 106 VAL A C 1
ATOM 826 O O . VAL A 1 106 ? 1.964 -0.287 6.350 1.00 93.69 106 VAL A O 1
ATOM 829 N N . GLY A 1 107 ? 2.551 0.977 8.115 1.00 91.38 107 GLY A N 1
ATOM 830 C CA . GLY A 1 107 ? 1.899 0.136 9.120 1.00 91.38 107 GLY A CA 1
ATOM 831 C C . GLY A 1 107 ? 0.412 -0.078 8.831 1.00 91.38 107 GLY A C 1
ATOM 832 O O . GLY A 1 107 ? -0.054 -1.215 8.791 1.00 91.38 107 GLY A O 1
ATOM 833 N N . ALA A 1 108 ? -0.319 0.995 8.517 1.00 89.50 108 ALA A N 1
ATOM 834 C CA . ALA A 1 108 ? -1.727 0.921 8.128 1.00 89.50 108 ALA A CA 1
ATOM 835 C C . ALA A 1 108 ? -1.959 0.065 6.871 1.00 89.50 108 ALA A C 1
ATOM 837 O O . ALA A 1 108 ? -3.000 -0.583 6.738 1.00 89.50 108 ALA A O 1
ATOM 838 N N . ARG A 1 109 ? -1.010 0.072 5.926 1.00 92.50 109 ARG A N 1
ATOM 839 C CA . ARG A 1 109 ? -1.088 -0.723 4.698 1.00 92.50 109 ARG A CA 1
ATOM 840 C C . ARG A 1 109 ? -0.822 -2.202 4.950 1.00 92.50 109 ARG A C 1
ATOM 842 O O . ARG A 1 109 ? -1.561 -3.010 4.399 1.00 92.50 109 ARG A O 1
ATOM 849 N N . LEU A 1 110 ? 0.172 -2.531 5.773 1.00 92.38 110 LEU A N 1
ATOM 850 C CA . LEU A 1 110 ? 0.489 -3.910 6.151 1.00 92.38 110 LEU A CA 1
ATOM 851 C C . LEU A 1 110 ? -0.612 -4.521 7.020 1.00 92.38 110 LEU A C 1
ATOM 853 O O . LEU A 1 110 ? -1.062 -5.622 6.735 1.00 92.38 110 LEU A O 1
ATOM 857 N N . ALA A 1 111 ? -1.132 -3.778 8.001 1.00 88.38 111 ALA A N 1
ATOM 858 C CA . ALA A 1 111 ? -2.249 -4.234 8.831 1.00 88.38 111 ALA A CA 1
ATOM 859 C C . ALA A 1 111 ? -3.499 -4.571 7.999 1.00 88.38 111 ALA A C 1
ATOM 861 O O . ALA A 1 111 ? -4.249 -5.483 8.329 1.00 88.38 111 ALA A O 1
ATOM 862 N N . ARG A 1 112 ? -3.707 -3.861 6.884 1.00 90.50 112 ARG A N 1
ATOM 863 C CA . ARG A 1 112 ? -4.826 -4.106 5.967 1.00 90.50 112 ARG A CA 1
ATOM 864 C C . ARG A 1 112 ? -4.693 -5.417 5.182 1.00 90.50 112 ARG A C 1
ATOM 866 O O . ARG A 1 112 ? -5.685 -5.878 4.636 1.00 90.50 112 ARG A O 1
ATOM 873 N N . GLN A 1 113 ? -3.507 -6.031 5.128 1.00 92.06 113 GLN A N 1
ATOM 874 C CA . GLN A 1 113 ? -3.290 -7.310 4.435 1.00 92.06 113 GLN A CA 1
ATOM 875 C C . GLN A 1 113 ? -3.949 -8.496 5.139 1.00 92.06 113 GLN A C 1
ATOM 877 O O . GLN A 1 113 ? -4.210 -9.501 4.482 1.00 92.06 113 GLN A O 1
ATOM 882 N N . GLU A 1 114 ? -4.301 -8.357 6.421 1.00 89.31 114 GLU A N 1
ATOM 883 C CA . GLU A 1 114 ? -5.052 -9.380 7.164 1.00 89.31 114 GLU A CA 1
ATOM 884 C C . GLU A 1 114 ? -6.405 -9.716 6.525 1.00 89.31 114 GLU A C 1
ATOM 886 O O . GLU A 1 114 ? -6.954 -10.795 6.738 1.00 89.31 114 GLU A O 1
ATOM 891 N N . ILE A 1 115 ? -6.934 -8.836 5.670 1.00 90.19 115 ILE A N 1
ATOM 892 C CA . ILE A 1 115 ? -8.135 -9.149 4.899 1.00 90.19 115 ILE A CA 1
ATOM 893 C C . ILE A 1 115 ? -7.962 -10.395 4.015 1.00 90.19 115 ILE A C 1
ATOM 895 O O . ILE A 1 115 ? -8.922 -11.116 3.774 1.00 90.19 115 ILE A O 1
ATOM 899 N N . LEU A 1 116 ? -6.742 -10.675 3.546 1.00 90.38 116 LEU A N 1
ATOM 900 C CA . LEU A 1 116 ? -6.458 -11.801 2.655 1.00 90.38 116 LEU A CA 1
ATOM 901 C C . LEU A 1 116 ? -6.199 -13.117 3.405 1.00 90.38 116 LEU A C 1
ATOM 903 O O . LEU A 1 116 ? -6.170 -14.171 2.774 1.00 90.38 116 LEU A O 1
ATOM 907 N N . SER A 1 117 ? -5.977 -13.070 4.722 1.00 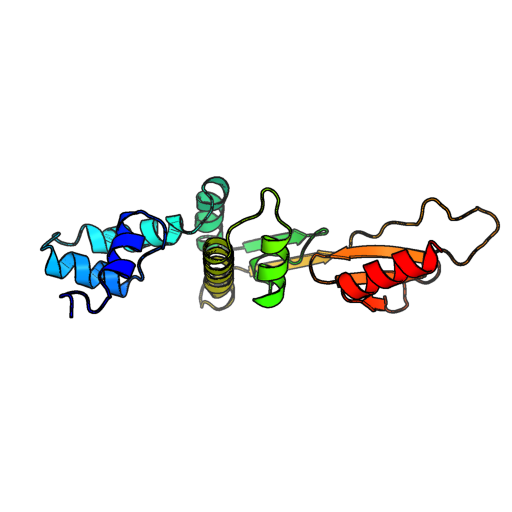88.25 117 SER A N 1
ATOM 908 C CA . SER A 1 117 ? -5.632 -14.233 5.555 1.00 88.25 117 SER A CA 1
ATOM 909 C C . SER A 1 117 ? -6.818 -14.769 6.370 1.00 88.25 117 SER A C 1
ATOM 911 O O . SER A 1 117 ? -6.775 -15.908 6.842 1.00 88.25 117 SER A O 1
ATOM 913 N N . GLY A 1 118 ? -7.871 -13.968 6.555 1.00 84.12 118 GLY A N 1
ATOM 914 C CA . GLY A 1 118 ? -9.031 -14.312 7.375 1.00 84.12 118 GLY A CA 1
ATOM 915 C C . GLY A 1 118 ? -9.874 -15.477 6.837 1.00 84.12 118 GLY A C 1
ATOM 916 O O . GLY A 1 118 ? -9.905 -15.766 5.645 1.00 84.12 118 GLY A O 1
ATOM 917 N N . ARG A 1 119 ? -10.638 -16.129 7.726 1.00 84.12 119 ARG A N 1
ATOM 918 C CA . ARG A 1 119 ? -11.606 -17.183 7.348 1.00 84.12 119 ARG A CA 1
ATOM 919 C C . ARG A 1 119 ? -12.652 -16.684 6.344 1.00 84.12 119 ARG A C 1
ATOM 921 O O . ARG A 1 119 ? -13.111 -17.458 5.512 1.00 84.12 119 ARG A O 1
ATOM 928 N N . GLU A 1 120 ? -13.034 -15.419 6.470 1.00 86.44 120 GLU A N 1
ATOM 929 C CA . GLU A 1 120 ? -13.997 -14.731 5.606 1.00 86.44 120 GLU A CA 1
ATOM 930 C C . GLU A 1 120 ? -13.284 -13.844 4.572 1.00 86.44 120 GLU A C 1
ATOM 932 O O . GLU A 1 120 ? -13.841 -12.849 4.124 1.00 86.44 120 GLU A O 1
ATOM 937 N N . ALA A 1 121 ? -12.036 -14.177 4.212 1.00 89.12 121 ALA A N 1
ATOM 938 C CA . ALA A 1 121 ? -11.302 -13.439 3.192 1.00 89.12 121 ALA A CA 1
ATOM 939 C C . ALA A 1 121 ? -12.082 -13.418 1.862 1.00 89.12 121 ALA A C 1
ATOM 941 O O . ALA A 1 121 ? -12.613 -14.458 1.448 1.00 89.12 121 ALA A O 1
ATOM 942 N N . PRO A 1 122 ? -12.133 -12.267 1.166 1.00 92.06 122 PRO A N 1
ATOM 943 C CA . PRO A 1 122 ? -12.804 -12.167 -0.118 1.00 92.06 122 PRO A CA 1
ATOM 944 C C . PRO A 1 122 ? -12.124 -13.052 -1.157 1.00 92.06 122 PRO A C 1
ATOM 946 O O . PRO A 1 122 ? -10.904 -13.252 -1.138 1.00 92.06 122 PRO A O 1
ATOM 949 N N . LEU A 1 123 ? -12.892 -13.483 -2.158 1.00 93.00 123 LEU A N 1
ATOM 950 C CA . LEU A 1 123 ? -12.289 -13.965 -3.393 1.00 93.00 123 LEU A CA 1
ATOM 951 C C . LEU A 1 123 ? -11.555 -12.794 -4.055 1.00 93.00 123 LEU A C 1
ATOM 953 O O . LEU A 1 123 ? -12.174 -11.867 -4.578 1.00 93.00 123 LEU A O 1
ATOM 957 N N . ALA A 1 124 ? -10.226 -12.833 -4.023 1.00 92.50 124 ALA A N 1
ATOM 958 C CA . ALA A 1 124 ? -9.399 -11.744 -4.514 1.00 92.50 124 ALA A CA 1
ATOM 959 C C . ALA A 1 124 ? -8.670 -12.127 -5.807 1.00 92.50 124 ALA A C 1
ATOM 961 O O . ALA A 1 124 ? -8.017 -13.169 -5.883 1.00 92.50 124 ALA A O 1
ATOM 962 N N . SER A 1 125 ? -8.736 -11.265 -6.824 1.00 93.56 125 SER A N 1
ATOM 963 C CA . SER A 1 125 ? -7.895 -11.380 -8.017 1.00 93.56 125 SER A CA 1
ATOM 964 C C . SER A 1 125 ? -7.148 -10.078 -8.284 1.00 93.56 125 SER A C 1
ATOM 966 O O . SER A 1 125 ? -7.682 -8.975 -8.156 1.00 93.56 125 SER A O 1
ATOM 968 N N . PHE A 1 126 ? -5.875 -10.211 -8.647 1.00 93.94 126 PHE A N 1
ATOM 969 C CA . PHE A 1 126 ? -4.984 -9.081 -8.856 1.00 93.94 126 PHE A CA 1
ATOM 970 C C . PHE A 1 126 ? -4.264 -9.236 -10.186 1.00 93.94 126 PHE A C 1
ATOM 972 O O . PHE A 1 126 ? -3.582 -10.229 -10.430 1.00 93.94 126 PHE A O 1
ATOM 979 N N . VAL A 1 127 ? -4.376 -8.219 -11.031 1.00 92.31 127 VAL A N 1
ATOM 980 C CA . VAL A 1 127 ? -3.638 -8.119 -12.286 1.00 92.31 127 VAL A CA 1
ATOM 981 C C . VAL A 1 127 ? -2.657 -6.962 -12.157 1.00 92.31 127 VAL A C 1
ATOM 983 O O . VAL A 1 127 ? -3.048 -5.797 -12.195 1.00 92.31 127 VAL A O 1
ATOM 986 N N . ALA A 1 128 ? -1.374 -7.282 -11.987 1.00 89.25 128 ALA A N 1
ATOM 987 C CA . ALA A 1 128 ? -0.296 -6.302 -11.917 1.00 89.25 128 ALA A CA 1
ATOM 988 C C . ALA A 1 128 ? 0.500 -6.302 -13.231 1.00 89.25 128 ALA A C 1
ATOM 990 O O . ALA A 1 128 ? 1.311 -7.193 -13.467 1.00 89.25 128 ALA A O 1
ATOM 991 N N . GLN A 1 129 ? 0.275 -5.303 -14.085 1.00 88.19 129 GLN A N 1
ATOM 992 C CA . GLN A 1 129 ? 0.968 -5.169 -15.373 1.00 88.19 129 GLN A CA 1
ATOM 993 C C . GLN A 1 129 ? 2.007 -4.054 -15.347 1.00 88.19 129 GLN A C 1
ATOM 995 O O . GLN A 1 129 ? 1.831 -3.056 -14.663 1.00 88.19 129 GLN A O 1
ATOM 1000 N N . LEU A 1 130 ? 3.081 -4.177 -16.119 1.00 89.00 130 LEU A N 1
ATOM 1001 C CA . LEU A 1 130 ? 4.031 -3.083 -16.314 1.00 89.00 130 LEU A CA 1
ATOM 1002 C C . LEU A 1 130 ? 3.547 -2.165 -17.445 1.00 89.00 130 LEU A C 1
ATOM 1004 O O . LEU A 1 130 ? 3.193 -2.642 -18.523 1.00 89.00 130 LEU A O 1
ATOM 1008 N N . ALA A 1 131 ? 3.522 -0.854 -17.196 1.00 90.06 131 ALA A N 1
ATOM 1009 C CA . ALA A 1 131 ? 3.236 0.150 -18.217 1.00 90.06 131 ALA A CA 1
ATOM 1010 C C . ALA A 1 131 ? 4.505 0.411 -19.043 1.00 90.06 131 ALA A C 1
ATOM 1012 O O . ALA A 1 131 ? 5.383 1.161 -18.627 1.00 90.06 131 ALA A O 1
ATOM 1013 N N . TRP A 1 132 ? 4.623 -0.273 -20.180 1.00 90.19 132 TRP A N 1
ATOM 1014 C CA . TRP A 1 132 ? 5.787 -0.181 -21.060 1.00 90.19 132 TRP A CA 1
ATOM 1015 C C . TRP A 1 132 ? 5.722 1.043 -21.971 1.00 90.19 132 TRP A C 1
ATOM 1017 O O . TRP A 1 132 ? 4.705 1.299 -22.616 1.00 90.19 132 TRP A O 1
ATOM 1027 N N . HIS A 1 133 ? 6.840 1.754 -22.067 1.00 87.81 133 HIS A N 1
ATOM 1028 C CA . HIS A 1 133 ? 7.023 2.910 -22.934 1.00 87.81 133 HIS A CA 1
ATOM 1029 C C . HIS A 1 133 ? 8.218 2.676 -23.862 1.00 87.81 133 HIS A C 1
ATOM 1031 O O . HIS A 1 133 ? 9.304 2.310 -23.410 1.00 87.81 133 HIS A O 1
ATOM 1037 N N . LYS A 1 134 ? 8.026 2.898 -25.165 1.00 83.81 134 LYS A N 1
ATOM 1038 C CA . LYS A 1 134 ? 9.118 2.904 -26.150 1.00 83.81 134 LYS A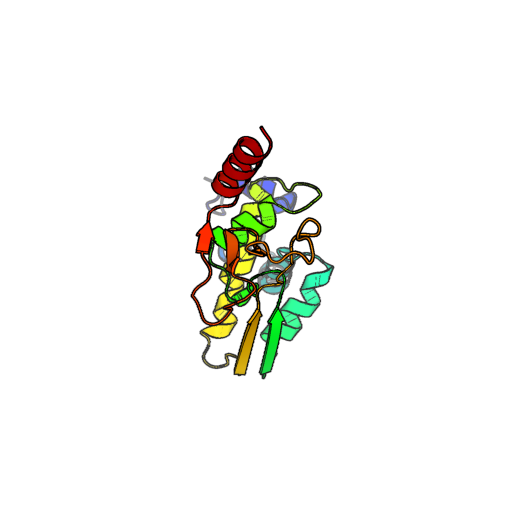 CA 1
ATOM 1039 C C . LYS A 1 134 ? 9.868 4.232 -26.101 1.00 83.81 134 LYS A C 1
ATOM 1041 O O . LYS A 1 134 ? 9.257 5.276 -25.877 1.00 83.81 134 LYS A O 1
ATOM 1046 N N . SER A 1 135 ? 11.174 4.196 -26.362 1.00 70.44 135 SER A N 1
ATOM 1047 C CA . SER A 1 135 ? 11.962 5.417 -26.559 1.00 70.44 135 SER A CA 1
ATOM 1048 C C . SER A 1 135 ? 11.488 6.189 -27.795 1.00 70.44 135 SER A C 1
ATOM 1050 O O . SER A 1 135 ? 11.360 5.617 -28.880 1.00 70.44 135 SER A O 1
ATOM 1052 N N . SER A 1 136 ? 11.301 7.502 -27.644 1.00 65.38 136 SER A N 1
ATOM 1053 C CA . SER A 1 136 ? 10.971 8.426 -28.736 1.00 65.38 136 SER A CA 1
ATOM 1054 C C . SER A 1 136 ? 12.134 8.689 -29.703 1.00 65.38 136 SER A C 1
ATOM 1056 O O . SER A 1 136 ? 11.921 9.323 -30.728 1.00 65.38 136 SER A O 1
ATOM 1058 N N . TYR A 1 137 ? 13.348 8.217 -29.391 1.00 61.72 137 TYR A N 1
ATOM 1059 C CA . TYR A 1 137 ? 14.551 8.374 -30.225 1.00 61.72 137 TYR A CA 1
ATOM 1060 C C . TYR A 1 137 ? 14.882 7.134 -31.071 1.00 61.72 137 TYR A C 1
ATOM 1062 O O . TYR A 1 137 ? 15.957 7.055 -31.660 1.00 61.72 137 TYR A O 1
ATOM 1070 N N . SER A 1 138 ? 13.979 6.152 -31.141 1.00 59.53 138 SER A N 1
ATOM 1071 C CA . SER A 1 138 ? 14.143 5.023 -32.059 1.00 59.53 138 SER A CA 1
ATOM 1072 C C . SER A 1 138 ? 13.820 5.460 -33.493 1.00 59.53 138 SER A C 1
ATOM 1074 O O . SER A 1 138 ? 12.672 5.764 -33.806 1.00 59.53 138 SER A O 1
ATOM 1076 N N . SER A 1 139 ? 14.831 5.545 -34.364 1.00 55.66 139 SER A N 1
ATOM 1077 C CA . SER A 1 139 ? 14.611 5.773 -35.796 1.00 55.66 139 SER A CA 1
ATOM 1078 C C . SER A 1 139 ? 14.047 4.512 -36.466 1.00 55.66 139 SER A C 1
ATOM 1080 O O . SER A 1 139 ? 14.282 3.386 -36.019 1.00 55.66 139 SER A O 1
ATOM 1082 N N . GLU A 1 140 ? 13.312 4.687 -37.569 1.00 57.66 140 GLU A N 1
ATOM 1083 C CA . GLU A 1 140 ? 12.756 3.581 -38.369 1.00 57.66 140 GLU A CA 1
ATOM 1084 C C . GLU A 1 140 ? 13.836 2.748 -39.094 1.00 57.66 140 GLU A C 1
ATOM 1086 O O . GLU A 1 140 ? 13.533 1.691 -39.641 1.00 57.66 140 GLU A O 1
ATOM 1091 N N . GLU A 1 141 ? 15.107 3.166 -39.043 1.00 58.72 141 GLU A N 1
ATOM 1092 C CA . GLU A 1 141 ? 16.254 2.503 -39.688 1.00 58.72 141 GLU A CA 1
ATOM 1093 C C . GLU A 1 141 ? 16.758 1.240 -38.956 1.00 58.72 141 GLU A C 1
ATOM 1095 O O . GLU A 1 141 ? 17.797 0.687 -39.308 1.00 58.72 141 GLU A O 1
ATOM 1100 N N . GLY A 1 142 ? 16.011 0.722 -37.976 1.00 53.09 142 GLY A N 1
ATOM 1101 C CA . GLY A 1 142 ? 16.235 -0.631 -37.453 1.00 53.09 142 GLY A CA 1
ATOM 1102 C C . GLY A 1 142 ? 17.249 -0.752 -36.313 1.00 53.09 142 GLY A C 1
ATOM 1103 O O . GLY A 1 142 ? 17.828 -1.821 -36.136 1.00 53.09 142 GLY A O 1
ATOM 1104 N N . GLY A 1 143 ? 17.446 0.298 -35.512 1.00 57.81 143 GLY A N 1
ATOM 1105 C CA . GLY A 1 143 ? 18.200 0.189 -34.258 1.00 57.81 143 GLY A CA 1
ATOM 1106 C C . GLY A 1 143 ? 17.511 -0.714 -33.218 1.00 57.81 143 GLY A C 1
ATOM 1107 O O . GLY A 1 143 ? 16.283 -0.834 -33.197 1.00 57.81 143 GLY A O 1
ATOM 1108 N N . GLU A 1 144 ? 18.307 -1.328 -32.338 1.00 60.19 144 GLU A N 1
ATOM 1109 C CA . GLU A 1 144 ? 17.886 -2.124 -31.170 1.00 60.19 144 GLU A CA 1
ATOM 1110 C C . GLU A 1 144 ? 16.962 -1.294 -30.252 1.00 60.19 144 GLU A C 1
ATOM 1112 O O . GLU A 1 144 ? 17.405 -0.495 -29.425 1.00 60.19 144 GLU A O 1
ATOM 1117 N N . CYS A 1 145 ? 15.645 -1.414 -30.438 1.00 75.69 145 CYS A N 1
ATOM 1118 C CA . CYS A 1 145 ? 14.664 -0.602 -29.721 1.00 75.69 145 CYS A CA 1
ATOM 1119 C C . CYS A 1 145 ? 14.362 -1.215 -28.348 1.00 75.69 145 CYS A C 1
ATOM 1121 O O . CYS A 1 145 ? 13.839 -2.329 -28.270 1.00 75.69 145 CYS A O 1
ATOM 1123 N N . VAL A 1 146 ? 14.595 -0.458 -27.274 1.00 84.31 146 VAL A N 1
ATOM 1124 C CA . VAL A 1 146 ? 14.239 -0.855 -25.904 1.00 84.31 146 VAL A CA 1
ATOM 1125 C C . VAL A 1 146 ? 12.909 -0.247 -25.452 1.00 84.31 146 VAL A C 1
ATOM 1127 O O . VAL A 1 146 ? 12.553 0.880 -25.810 1.00 84.31 146 VAL A O 1
ATOM 1130 N N . GLU A 1 147 ? 12.183 -1.002 -24.633 1.00 89.75 147 GLU A N 1
ATOM 1131 C CA . GLU A 1 147 ? 11.030 -0.538 -23.864 1.00 89.75 147 GLU A CA 1
ATOM 1132 C C . GLU A 1 147 ? 11.390 -0.441 -22.386 1.00 89.75 147 GLU A C 1
ATOM 1134 O O . GLU A 1 147 ? 12.066 -1.316 -21.841 1.00 89.75 147 GLU A O 1
ATOM 1139 N N . VAL A 1 148 ? 10.892 0.605 -21.729 1.00 90.69 148 VAL A N 1
ATOM 1140 C CA . VAL A 1 148 ? 11.117 0.860 -20.306 1.00 90.69 148 VAL A CA 1
ATOM 1141 C C . VAL A 1 148 ? 9.776 0.970 -19.590 1.00 90.69 148 VAL A C 1
ATOM 1143 O O . VAL A 1 148 ? 8.855 1.623 -20.077 1.00 90.69 148 VAL A O 1
ATOM 1146 N N . ALA A 1 149 ? 9.662 0.341 -18.425 1.00 91.62 149 ALA A N 1
ATOM 1147 C CA . ALA A 1 149 ? 8.543 0.515 -17.509 1.00 91.62 149 ALA A CA 1
ATOM 1148 C C . ALA A 1 149 ? 9.075 0.892 -16.128 1.00 91.62 149 ALA A C 1
ATOM 1150 O O . ALA A 1 149 ? 9.918 0.194 -15.563 1.00 91.62 149 ALA A O 1
ATOM 1151 N N . THR A 1 150 ? 8.579 1.990 -15.567 1.00 89.81 150 THR A N 1
ATOM 1152 C CA . THR A 1 150 ? 8.992 2.453 -14.242 1.00 89.81 150 THR A CA 1
ATOM 1153 C C . THR A 1 150 ? 8.013 1.972 -13.176 1.00 89.81 150 THR A C 1
ATOM 1155 O O . THR A 1 150 ? 6.792 2.029 -13.326 1.00 89.81 150 THR A O 1
ATOM 1158 N N . ARG A 1 151 ? 8.568 1.475 -12.074 1.00 88.00 151 ARG A N 1
ATOM 1159 C CA . ARG A 1 151 ? 7.872 1.174 -10.828 1.00 88.00 151 ARG A CA 1
ATOM 1160 C C . ARG A 1 151 ? 8.613 1.867 -9.679 1.00 88.00 151 ARG A C 1
ATOM 1162 O O . ARG A 1 151 ? 9.814 2.101 -9.771 1.00 88.00 151 ARG A O 1
ATOM 1169 N N . PRO A 1 152 ? 7.928 2.175 -8.571 1.00 87.00 152 PRO A N 1
ATOM 1170 C CA . PRO A 1 152 ? 8.528 2.884 -7.440 1.00 87.00 152 PRO A CA 1
ATOM 1171 C C . PRO A 1 152 ? 9.823 2.278 -6.884 1.00 87.00 152 PRO A C 1
ATOM 1173 O O . PRO A 1 152 ? 10.719 3.020 -6.501 1.00 87.00 152 PRO A O 1
ATOM 1176 N N . ALA A 1 153 ? 9.952 0.949 -6.886 1.00 86.06 153 ALA A N 1
ATOM 1177 C CA . ALA A 1 153 ? 11.144 0.255 -6.392 1.00 86.06 153 ALA A CA 1
ATOM 1178 C C . ALA A 1 153 ? 12.043 -0.321 -7.505 1.00 86.06 153 ALA A C 1
ATOM 1180 O O . ALA A 1 153 ? 13.077 -0.916 -7.212 1.00 86.06 153 ALA A O 1
ATOM 1181 N N . SER A 1 154 ? 11.667 -0.184 -8.781 1.00 90.94 154 SER A N 1
ATOM 1182 C CA . SER A 1 154 ? 12.384 -0.831 -9.886 1.00 90.94 154 SER A CA 1
ATOM 1183 C C . SER A 1 154 ? 12.132 -0.163 -11.232 1.00 90.94 154 SER A C 1
ATOM 1185 O O . SER A 1 154 ? 11.024 0.261 -11.551 1.00 90.94 154 SER A O 1
ATOM 1187 N N . VAL A 1 155 ? 13.155 -0.131 -12.077 1.00 91.94 155 VAL A N 1
ATOM 1188 C CA . VAL A 1 155 ? 13.020 0.186 -13.498 1.00 91.94 155 VAL A CA 1
ATOM 1189 C C . VAL A 1 155 ? 13.185 -1.106 -14.280 1.00 91.94 155 VAL A C 1
ATOM 1191 O O . VAL A 1 155 ? 14.166 -1.829 -14.104 1.00 91.94 155 VAL A O 1
ATOM 1194 N N . HIS A 1 156 ? 12.201 -1.411 -15.116 1.00 93.31 156 HIS A N 1
ATOM 1195 C CA . HIS A 1 156 ? 12.209 -2.583 -15.972 1.00 93.31 156 HIS A CA 1
ATOM 1196 C C . HIS A 1 156 ? 12.573 -2.177 -17.392 1.00 93.31 156 HIS A C 1
ATOM 1198 O O . HIS A 1 156 ? 12.028 -1.205 -17.912 1.00 93.31 156 HIS A O 1
ATOM 1204 N N . VAL A 1 157 ? 13.459 -2.939 -18.023 1.00 91.69 157 VAL A N 1
ATOM 1205 C CA . VAL A 1 157 ? 13.913 -2.713 -19.396 1.00 91.69 157 VAL A CA 1
ATOM 1206 C C . VAL A 1 157 ? 13.793 -4.017 -20.164 1.00 91.69 157 VAL A C 1
ATOM 1208 O O . VAL A 1 157 ? 14.209 -5.068 -19.676 1.00 91.69 157 VAL A O 1
ATOM 1211 N N . ARG A 1 158 ? 13.224 -3.971 -21.365 1.00 91.19 158 ARG A N 1
ATOM 1212 C CA . ARG A 1 158 ? 13.152 -5.138 -22.248 1.00 91.19 158 ARG A CA 1
ATOM 1213 C C . ARG A 1 158 ? 13.417 -4.767 -23.694 1.00 91.19 158 ARG A C 1
ATOM 1215 O O . ARG A 1 158 ? 13.275 -3.611 -24.092 1.00 91.19 158 ARG A O 1
ATOM 1222 N N . ASP A 1 159 ? 13.746 -5.785 -24.472 1.00 87.69 159 ASP A N 1
ATOM 1223 C CA . ASP A 1 159 ? 13.774 -5.705 -25.923 1.00 87.69 159 ASP A CA 1
ATOM 1224 C C . ASP A 1 159 ? 12.337 -5.579 -26.457 1.00 87.69 159 ASP A C 1
ATOM 1226 O O . ASP A 1 159 ? 11.452 -6.368 -26.114 1.00 87.69 159 ASP A O 1
ATOM 1230 N N . SER A 1 160 ? 12.088 -4.559 -27.278 1.00 85.06 160 SER A N 1
ATOM 1231 C CA . SER A 1 160 ? 10.772 -4.333 -27.885 1.00 85.06 160 SER A CA 1
ATOM 1232 C C . SER A 1 160 ? 10.442 -5.309 -29.021 1.00 85.06 160 SER A C 1
ATOM 1234 O O . SER A 1 160 ? 9.276 -5.426 -29.405 1.00 85.06 160 SER A O 1
ATOM 1236 N N . LYS A 1 161 ? 11.451 -5.976 -29.592 1.00 83.44 161 LYS A N 1
ATOM 1237 C CA . LYS A 1 161 ? 11.326 -6.922 -30.709 1.00 83.44 161 LYS A CA 1
ATOM 1238 C C . LYS A 1 161 ? 11.085 -8.346 -30.229 1.00 83.44 161 LYS A C 1
ATOM 1240 O O . LYS A 1 161 ? 10.383 -9.091 -30.906 1.00 83.44 161 LYS A O 1
ATOM 1245 N N . ASP A 1 162 ? 11.601 -8.696 -29.056 1.00 85.62 162 ASP A N 1
ATOM 1246 C CA . ASP A 1 162 ? 11.383 -9.997 -28.429 1.00 85.62 162 ASP A CA 1
ATOM 1247 C C . ASP A 1 162 ? 10.881 -9.843 -26.987 1.00 85.62 162 ASP A C 1
ATOM 1249 O O . ASP A 1 162 ? 11.621 -9.953 -26.007 1.00 85.62 162 ASP A O 1
ATOM 1253 N N . THR A 1 163 ? 9.572 -9.618 -26.859 1.00 85.94 163 THR A N 1
ATOM 1254 C CA . THR A 1 163 ? 8.900 -9.477 -25.557 1.00 85.94 163 THR A CA 1
ATOM 1255 C C . THR A 1 163 ? 8.687 -10.808 -24.833 1.00 85.94 163 THR A C 1
ATOM 1257 O O . THR A 1 163 ? 8.168 -10.810 -23.715 1.00 85.94 163 THR A O 1
ATOM 1260 N N . THR A 1 164 ? 9.089 -11.931 -25.442 1.00 87.31 164 THR A N 1
ATOM 1261 C CA . THR A 1 164 ? 9.059 -13.250 -24.794 1.00 87.31 164 THR A CA 1
ATOM 1262 C C . THR A 1 164 ? 10.241 -13.449 -23.849 1.00 87.31 164 THR A C 1
ATOM 1264 O O . THR A 1 164 ? 10.169 -14.262 -22.926 1.00 87.31 164 THR A O 1
ATOM 1267 N N . ARG A 1 165 ? 11.316 -12.671 -24.031 1.00 86.62 165 ARG A N 1
ATOM 1268 C CA . ARG A 1 165 ? 12.466 -12.660 -23.125 1.00 86.62 165 ARG A CA 1
ATOM 1269 C C . ARG A 1 165 ? 12.124 -11.970 -21.810 1.00 86.62 165 ARG A C 1
ATOM 1271 O O . ARG A 1 165 ? 11.342 -11.021 -21.754 1.00 86.62 165 ARG A O 1
ATOM 1278 N N . ALA A 1 166 ? 12.769 -12.431 -20.742 1.00 88.12 166 ALA A N 1
ATOM 1279 C CA . ALA A 1 166 ? 12.658 -11.798 -19.438 1.00 88.12 166 ALA A CA 1
ATOM 1280 C C . ALA A 1 166 ? 13.192 -10.359 -19.489 1.00 88.12 166 ALA A C 1
ATOM 1282 O O . ALA A 1 166 ? 14.294 -10.107 -19.977 1.00 88.12 166 ALA A O 1
ATOM 1283 N N . ALA A 1 167 ? 12.410 -9.424 -18.953 1.00 91.12 167 ALA A N 1
ATOM 1284 C CA . ALA A 1 167 ? 12.857 -8.055 -18.763 1.00 91.12 167 ALA A CA 1
ATOM 1285 C C . ALA A 1 167 ? 13.948 -7.980 -17.686 1.00 91.12 167 ALA A C 1
ATOM 1287 O O . ALA A 1 167 ? 13.847 -8.628 -16.642 1.00 91.12 167 ALA A O 1
ATOM 1288 N N . LEU A 1 168 ? 14.946 -7.127 -17.905 1.00 92.19 168 LEU A N 1
ATOM 1289 C CA . LEU A 1 168 ? 15.890 -6.729 -16.871 1.00 92.19 168 LEU A CA 1
ATOM 1290 C C . LEU A 1 168 ? 15.163 -5.848 -15.847 1.00 92.19 168 LEU A C 1
ATOM 1292 O O . LEU A 1 168 ? 14.409 -4.956 -16.231 1.00 92.19 168 LEU A O 1
ATOM 1296 N N . ALA A 1 169 ? 15.406 -6.070 -14.558 1.00 93.88 169 ALA A N 1
ATOM 1297 C CA . ALA A 1 169 ? 14.942 -5.200 -13.482 1.00 93.88 169 ALA A CA 1
ATOM 1298 C C . ALA A 1 169 ? 16.153 -4.613 -12.753 1.00 93.88 169 ALA A C 1
ATOM 1300 O O . ALA A 1 169 ? 17.021 -5.355 -12.293 1.00 93.88 169 ALA A O 1
ATOM 1301 N N . VAL A 1 170 ? 16.209 -3.288 -12.647 1.00 93.12 170 VAL A N 1
ATOM 1302 C CA . VAL A 1 170 ? 17.282 -2.563 -11.955 1.00 93.12 170 VAL A CA 1
ATOM 1303 C C . VAL A 1 170 ? 16.706 -1.613 -10.914 1.00 93.12 170 VAL A C 1
ATOM 1305 O O . VAL A 1 170 ? 15.575 -1.142 -11.036 1.00 93.12 170 VAL A O 1
ATOM 1308 N N . HIS A 1 171 ? 17.489 -1.312 -9.880 1.00 92.19 171 HIS A N 1
ATOM 1309 C CA . HIS A 1 171 ? 17.094 -0.332 -8.872 1.00 92.19 171 HIS A CA 1
ATOM 1310 C C . HIS A 1 171 ? 17.052 1.090 -9.478 1.00 92.19 171 HIS A C 1
ATOM 1312 O O . HIS A 1 171 ? 17.930 1.415 -10.287 1.00 92.19 171 HIS A O 1
ATOM 1318 N N . PRO A 1 172 ? 16.107 1.971 -9.085 1.00 90.31 172 PRO A N 1
ATOM 1319 C CA . PRO A 1 172 ? 15.986 3.314 -9.656 1.00 90.31 172 PRO A CA 1
ATOM 1320 C C . PRO A 1 172 ? 17.267 4.152 -9.580 1.00 90.31 172 PRO A C 1
ATOM 1322 O O . PRO A 1 172 ? 17.592 4.846 -10.535 1.00 90.31 172 PRO A O 1
ATOM 1325 N N . THR A 1 173 ? 18.043 4.050 -8.495 1.00 90.88 173 THR A N 1
ATOM 1326 C CA . THR A 1 173 ? 19.315 4.791 -8.369 1.00 90.88 173 THR A CA 1
ATOM 1327 C C . THR A 1 173 ? 20.376 4.326 -9.365 1.00 90.88 173 THR A C 1
ATOM 1329 O O . THR A 1 173 ? 21.100 5.153 -9.913 1.00 90.88 173 THR A O 1
ATOM 1332 N N . ALA A 1 174 ? 20.449 3.020 -9.639 1.00 92.94 174 ALA A N 1
ATOM 1333 C CA . ALA A 1 174 ? 21.364 2.473 -10.636 1.00 92.94 174 ALA A CA 1
ATOM 1334 C C . ALA A 1 174 ? 20.949 2.895 -12.052 1.00 92.94 174 ALA A C 1
ATOM 1336 O O . ALA A 1 174 ? 21.802 3.224 -12.872 1.00 92.94 174 ALA A O 1
ATOM 1337 N N . TRP A 1 175 ? 19.641 2.940 -12.320 1.00 92.62 175 TRP A N 1
ATOM 1338 C CA . TRP A 1 175 ? 19.116 3.452 -13.582 1.00 92.62 175 TRP A CA 1
ATOM 1339 C C . TRP A 1 175 ? 19.451 4.930 -13.790 1.00 92.62 175 TRP A C 1
ATOM 1341 O O . TRP A 1 175 ? 19.935 5.292 -14.858 1.00 92.62 175 TRP A O 1
ATOM 1351 N N . THR A 1 176 ? 19.262 5.776 -12.774 1.00 90.94 176 THR A N 1
ATOM 1352 C CA . THR A 1 176 ? 19.636 7.196 -12.850 1.00 90.94 176 THR A CA 1
ATOM 1353 C C . THR A 1 176 ? 21.120 7.364 -13.164 1.00 90.94 176 THR A C 1
ATOM 1355 O O . THR A 1 176 ? 21.452 8.062 -14.116 1.00 90.94 176 THR A O 1
ATOM 1358 N N . ALA A 1 177 ? 22.002 6.663 -12.443 1.00 92.44 177 ALA A N 1
ATOM 1359 C CA . ALA A 1 177 ? 23.442 6.722 -12.691 1.00 92.44 177 ALA A CA 1
ATOM 1360 C C . ALA A 1 177 ? 23.813 6.258 -14.112 1.00 92.44 177 ALA A C 1
ATOM 1362 O O . ALA A 1 177 ? 24.684 6.842 -14.753 1.00 92.44 177 ALA A O 1
ATOM 1363 N N . PHE A 1 178 ? 23.135 5.226 -14.627 1.00 90.50 178 PHE A N 1
ATOM 1364 C CA . PHE A 1 178 ? 23.315 4.768 -16.004 1.00 90.50 178 PHE A CA 1
ATOM 1365 C C . PHE A 1 178 ? 22.899 5.831 -17.026 1.00 90.50 178 PHE A C 1
ATOM 1367 O O . PHE A 1 178 ? 23.640 6.076 -17.972 1.00 90.50 178 PHE A O 1
ATOM 1374 N N . ILE A 1 179 ? 21.740 6.470 -16.842 1.00 88.62 179 ILE A N 1
ATOM 1375 C CA . ILE A 1 179 ? 21.266 7.519 -17.754 1.00 88.62 179 ILE A CA 1
ATOM 1376 C C . ILE A 1 179 ? 22.186 8.739 -17.717 1.00 88.62 179 ILE A C 1
ATOM 1378 O O . ILE A 1 179 ? 22.499 9.282 -18.771 1.00 88.62 179 ILE A O 1
ATOM 1382 N N . GLU A 1 180 ? 22.656 9.143 -16.537 1.00 91.38 180 GLU A N 1
ATOM 1383 C CA . GLU A 1 180 ? 23.638 10.223 -16.396 1.00 91.38 180 GLU A CA 1
ATOM 1384 C C . GLU A 1 180 ? 24.946 9.893 -17.121 1.00 91.38 180 GLU A C 1
ATOM 1386 O O . GLU A 1 180 ? 25.472 10.736 -17.840 1.00 91.38 180 GLU A O 1
ATOM 1391 N N . PHE A 1 181 ? 25.439 8.659 -16.988 1.00 91.62 181 PHE A N 1
ATOM 1392 C CA . PHE A 1 181 ? 26.619 8.191 -17.712 1.00 91.62 181 PHE A CA 1
ATOM 1393 C C . PHE A 1 181 ? 26.405 8.161 -19.231 1.00 91.62 181 PHE A C 1
ATOM 1395 O O . PHE A 1 181 ? 27.275 8.594 -19.975 1.00 91.62 181 PHE A O 1
ATOM 1402 N N . ALA A 1 182 ? 25.261 7.654 -19.695 1.00 84.88 182 ALA A N 1
ATOM 1403 C CA . ALA A 1 182 ? 24.956 7.508 -21.118 1.00 84.88 182 ALA A CA 1
ATOM 1404 C C . ALA A 1 182 ? 24.624 8.838 -21.820 1.00 84.88 182 ALA A C 1
ATOM 1406 O O . ALA A 1 182 ? 24.589 8.883 -23.048 1.00 84.88 182 ALA A O 1
ATOM 1407 N N . ALA A 1 183 ? 24.334 9.895 -21.057 1.00 81.25 183 ALA A N 1
ATOM 1408 C CA . ALA A 1 183 ? 24.079 11.239 -21.569 1.00 81.25 183 ALA A CA 1
ATOM 1409 C C . ALA A 1 183 ? 25.358 12.081 -21.766 1.00 81.25 183 ALA A C 1
ATOM 1411 O O . ALA A 1 183 ? 25.256 13.205 -22.264 1.00 81.25 183 ALA A O 1
ATOM 1412 N N . LEU A 1 184 ? 26.525 11.562 -21.361 1.00 66.25 184 LEU A N 1
ATOM 1413 C CA . LEU A 1 184 ? 27.852 12.135 -21.625 1.00 66.25 184 LEU A CA 1
ATOM 1414 C C . LEU A 1 184 ? 28.366 11.723 -23.009 1.00 66.25 184 LEU A C 1
ATOM 1416 O O . LEU A 1 184 ? 29.011 12.583 -23.650 1.00 66.25 184 LEU A O 1
#

Sequence (184 aa):
MLLTGYSASTIAAFEQGRRIPPPKFIDRADEVLEAGGVLSASKEEVARAQYPAFFRDAARLEAEAVESHVYANQAVPGLLQTEEYARAIFMMMRPPMDDDLIEQRVGARLARQEILSGREAPLASFVAQLAWHKSSYSSEEGGECVEVATRPASVHVRDSKDTTRAALAVHPTAWTAFIEFAAL

Secondary structure (DSSP, 8-state):
--TTSS-HHHHHHHHTTSSPPPHHHHHHHHHHTT-TTHHHHTHHHHHHTTS-HHHHHHHHHHHT-SEEEEEESSS--GGG--HHHHHHHHHH-SSPPPHHHHHHHHHHHHHGGGGGTSTT--EEEEEE----EE-TT--TTT---EEEEEETTEEEEEESS-TTSPPEEE-HHHHHHHHHHHT-

pLDDT: mean 86.87, std 8.75, range [48.25, 95.62]

InterPro domains:
  IPR001387 Cro/C1-type, helix-turn-helix domain [cd00093] (3-34)
  IPR007278 Domain of unknown function DUF397 [PF04149] (130-181)
  IPR043917 Domain of unknown function DUF5753 [PF19054] (55-127)

Foldseek 3Di:
DDQLPDDPVVVVCCVVVVDQDDLSSQVSCCVVVVVVCPSNVCNVVSLLSLDDPVCSVVLVCQLVAQEEEDEEAAEFPLLPDDLVQQLLVQCPDPPHDDPSNSVSVSVSSPVSNVLCVDPSRHHYDYHYHFDWDWDPPDDPPDPQTKIWGDYSQWIWIDGPVCPVDDTDIDGPVVVVVVVVVVVD

Radius of gyration: 22.62 Å; chains: 1; bounding box: 46×34×75 Å

Organism: NCBI:txid2653200